Protein AF-A0A843DVK5-F1 (afdb_monomer_lite)

Radius of gyration: 17.5 Å; chains: 1; bounding box: 40×39×55 Å

Structure (mmCIF, N/CA/C/O backbone):
data_AF-A0A843DVK5-F1
#
_entry.id   AF-A0A843DVK5-F1
#
loop_
_atom_site.group_PDB
_atom_site.id
_atom_site.type_symbol
_atom_site.label_atom_id
_atom_site.label_alt_id
_atom_site.label_comp_id
_atom_site.label_asym_id
_atom_site.label_entity_id
_atom_site.label_seq_id
_atom_site.pdbx_PDB_ins_code
_atom_site.Cartn_x
_atom_site.Cartn_y
_atom_site.Cartn_z
_atom_site.occupancy
_atom_site.B_iso_or_equiv
_atom_site.auth_seq_id
_atom_site.auth_comp_id
_atom_site.auth_asym_id
_atom_site.auth_atom_id
_atom_site.pdbx_PDB_model_num
ATOM 1 N N . MET A 1 1 ? -2.439 -3.308 -29.167 1.00 58.97 1 MET A N 1
ATOM 2 C CA . MET A 1 1 ? -1.155 -2.578 -29.082 1.00 58.97 1 MET A CA 1
ATOM 3 C C . MET A 1 1 ? -0.117 -3.535 -28.544 1.00 58.97 1 MET A C 1
ATOM 5 O O . MET A 1 1 ? -0.478 -4.390 -27.745 1.00 58.97 1 MET A O 1
ATOM 9 N N . ASP A 1 2 ? 1.124 -3.426 -29.004 1.00 84.94 2 ASP A N 1
ATOM 10 C CA . ASP A 1 2 ? 2.216 -4.235 -28.470 1.00 84.94 2 ASP A CA 1
ATOM 11 C C . ASP A 1 2 ? 2.467 -3.857 -26.997 1.00 84.94 2 ASP A C 1
ATOM 13 O O . ASP A 1 2 ? 2.594 -2.677 -26.669 1.00 84.94 2 ASP A O 1
ATOM 17 N N . ASN A 1 3 ? 2.460 -4.847 -26.104 1.00 90.44 3 ASN A N 1
ATOM 18 C CA . ASN A 1 3 ? 2.735 -4.686 -24.674 1.00 90.44 3 ASN A CA 1
ATOM 19 C C . ASN A 1 3 ? 3.910 -5.607 -24.320 1.00 90.44 3 ASN A C 1
ATOM 21 O O . ASN A 1 3 ? 3.689 -6.723 -23.821 1.00 90.44 3 ASN A O 1
ATOM 25 N N . PRO A 1 4 ? 5.145 -5.204 -24.666 1.00 93.19 4 PRO A N 1
ATOM 26 C CA . PRO A 1 4 ? 6.305 -6.073 -24.570 1.00 93.19 4 PRO A CA 1
ATOM 27 C C . PRO A 1 4 ? 6.662 -6.354 -23.111 1.00 93.19 4 PRO A C 1
ATOM 29 O O . PRO A 1 4 ? 6.294 -5.611 -22.193 1.00 93.19 4 PRO A O 1
ATOM 32 N N . ARG A 1 5 ? 7.424 -7.433 -22.905 1.00 93.50 5 ARG A N 1
ATOM 33 C CA . ARG A 1 5 ? 8.111 -7.658 -21.631 1.00 93.50 5 ARG A CA 1
ATOM 34 C C . ARG A 1 5 ? 9.063 -6.501 -21.358 1.00 93.50 5 ARG A C 1
ATOM 36 O O . ARG A 1 5 ? 9.681 -5.968 -22.279 1.00 93.50 5 ARG A O 1
ATOM 43 N N . TYR A 1 6 ? 9.159 -6.127 -20.095 1.00 94.88 6 TYR A N 1
ATOM 44 C CA . TYR A 1 6 ? 10.013 -5.050 -19.644 1.00 94.88 6 TYR A CA 1
ATOM 45 C C . TYR A 1 6 ? 11.231 -5.622 -18.929 1.00 94.88 6 TYR A C 1
ATOM 47 O O . TYR A 1 6 ? 11.086 -6.429 -18.015 1.00 94.88 6 TYR A O 1
ATOM 55 N N . THR A 1 7 ? 12.417 -5.167 -19.320 1.00 94.81 7 THR A N 1
ATOM 56 C CA . THR A 1 7 ? 13.674 -5.503 -18.654 1.00 94.81 7 THR A CA 1
ATOM 57 C C . THR A 1 7 ? 14.337 -4.199 -18.225 1.00 94.81 7 THR A C 1
ATOM 59 O O . THR A 1 7 ? 14.677 -3.408 -19.105 1.00 94.81 7 THR A O 1
ATOM 62 N N . PRO A 1 8 ? 14.547 -3.975 -16.916 1.00 95.75 8 PRO A N 1
ATOM 63 C CA . PRO A 1 8 ? 15.230 -2.783 -16.436 1.00 95.75 8 PRO A CA 1
ATOM 64 C C . PRO A 1 8 ? 16.667 -2.702 -16.957 1.00 95.75 8 PRO A C 1
ATOM 66 O O . PRO A 1 8 ? 17.390 -3.712 -16.961 1.00 95.75 8 PRO A O 1
ATOM 69 N N . ASN A 1 9 ? 17.086 -1.498 -17.333 1.00 96.81 9 ASN A N 1
ATOM 70 C CA . ASN A 1 9 ? 18.484 -1.157 -17.580 1.00 96.81 9 ASN A CA 1
ATOM 71 C C . ASN A 1 9 ? 19.262 -0.997 -16.255 1.00 96.81 9 ASN A C 1
ATOM 73 O O . ASN A 1 9 ? 18.688 -1.047 -15.166 1.00 96.81 9 ASN A O 1
ATOM 77 N N . ASP A 1 10 ? 20.578 -0.808 -16.330 1.00 97.31 10 ASP A N 1
ATOM 78 C CA . ASP A 1 10 ? 21.436 -0.748 -15.138 1.00 97.31 10 ASP A CA 1
ATOM 79 C C . ASP A 1 10 ? 21.126 0.440 -14.211 1.00 97.31 10 ASP A C 1
ATOM 81 O O . ASP A 1 10 ? 21.210 0.310 -12.986 1.00 97.31 10 ASP A O 1
ATOM 85 N N . GLU A 1 11 ? 20.719 1.586 -14.763 1.00 97.19 11 GLU A N 1
ATOM 86 C CA . GLU A 1 11 ? 20.329 2.760 -13.976 1.00 97.19 11 GLU A CA 1
ATOM 87 C C . GLU A 1 11 ? 19.024 2.506 -13.213 1.00 97.19 11 GLU A C 1
ATOM 89 O O . GLU A 1 11 ? 18.933 2.803 -12.021 1.00 97.19 11 GLU A O 1
ATOM 94 N N . GLU A 1 12 ? 18.043 1.881 -13.863 1.00 97.25 12 GLU A N 1
ATOM 95 C CA . GLU A 1 12 ? 16.764 1.493 -13.261 1.00 97.25 12 GLU A CA 1
ATOM 96 C C . GLU A 1 12 ? 16.963 0.417 -12.184 1.00 97.25 12 GLU A C 1
ATOM 98 O O . GLU A 1 12 ? 16.376 0.501 -11.104 1.00 97.25 12 GLU A O 1
ATOM 103 N N . ARG A 1 13 ? 17.857 -0.558 -12.410 1.00 97.44 13 ARG A N 1
ATOM 104 C CA . ARG A 1 13 ? 18.243 -1.554 -11.389 1.00 97.44 13 ARG A CA 1
ATOM 105 C C . ARG A 1 13 ? 18.876 -0.896 -10.172 1.00 97.44 13 ARG A C 1
ATOM 107 O O . ARG A 1 13 ? 18.560 -1.264 -9.039 1.00 97.44 13 ARG A O 1
ATOM 114 N N . LYS A 1 14 ? 19.746 0.092 -10.390 1.00 97.62 14 LYS A N 1
ATOM 115 C CA . LYS A 1 14 ? 20.354 0.872 -9.308 1.00 97.62 14 LYS A CA 1
ATOM 116 C C . LYS A 1 14 ? 19.299 1.673 -8.546 1.00 97.62 14 LYS A C 1
ATOM 118 O O . LYS A 1 14 ? 19.294 1.623 -7.319 1.00 97.62 14 LYS A O 1
ATOM 123 N N . ALA A 1 15 ? 18.386 2.347 -9.246 1.00 97.25 15 ALA A N 1
ATOM 124 C CA . ALA A 1 15 ? 17.291 3.097 -8.632 1.00 97.25 15 ALA A CA 1
ATOM 125 C C . ALA A 1 15 ? 16.383 2.189 -7.786 1.00 97.25 15 ALA A C 1
ATOM 127 O O . ALA A 1 15 ? 16.061 2.530 -6.647 1.00 97.25 15 ALA A O 1
ATOM 128 N N . LEU A 1 16 ? 16.049 0.997 -8.292 1.00 97.12 16 LEU A N 1
ATOM 129 C CA . LEU A 1 16 ? 15.321 -0.023 -7.540 1.00 97.12 16 LEU A CA 1
ATOM 130 C C . LEU A 1 16 ? 16.082 -0.474 -6.297 1.00 97.12 16 LEU A C 1
ATOM 132 O O . LEU A 1 16 ? 15.505 -0.515 -5.216 1.00 97.12 16 LEU A O 1
ATOM 136 N N . SER A 1 17 ? 17.377 -0.771 -6.415 1.00 97.00 17 SER A N 1
ATOM 137 C CA . SER A 1 17 ? 18.191 -1.159 -5.261 1.00 97.00 17 SER A CA 1
ATOM 138 C C . SER A 1 17 ? 18.248 -0.056 -4.201 1.00 97.00 17 SER A C 1
ATOM 140 O O . SER A 1 17 ? 18.167 -0.358 -3.011 1.00 97.00 17 SER A O 1
ATOM 142 N N . THR A 1 18 ? 18.370 1.211 -4.608 1.00 97.44 18 THR A N 1
ATOM 143 C CA . THR A 1 18 ? 18.329 2.353 -3.688 1.00 97.44 18 THR A CA 1
ATOM 144 C C . THR A 1 18 ? 16.976 2.435 -2.992 1.00 97.44 18 THR A C 1
ATOM 146 O O . THR A 1 18 ? 16.939 2.450 -1.763 1.00 97.44 18 THR A O 1
ATOM 149 N N . LEU A 1 19 ? 15.877 2.386 -3.749 1.00 96.25 19 LEU A N 1
ATOM 150 C CA . LEU A 1 19 ? 14.519 2.386 -3.210 1.00 96.25 19 LEU A CA 1
ATOM 151 C C . LEU A 1 19 ? 14.319 1.244 -2.199 1.00 96.25 19 LEU A C 1
ATOM 153 O O . LEU A 1 19 ? 13.837 1.471 -1.094 1.00 96.25 19 LEU A O 1
ATOM 157 N N . LEU A 1 20 ? 14.690 0.007 -2.531 1.00 95.94 20 LEU A N 1
ATOM 158 C CA . LEU A 1 20 ? 14.491 -1.146 -1.643 1.00 95.94 20 LEU A CA 1
ATOM 159 C C . LEU A 1 20 ? 15.353 -1.086 -0.371 1.00 95.94 20 LEU A C 1
ATOM 161 O O . LEU A 1 20 ? 14.953 -1.626 0.654 1.00 95.94 20 LEU A O 1
ATOM 165 N N . SER A 1 21 ? 16.488 -0.379 -0.399 1.00 95.44 21 SER A N 1
ATOM 166 C CA . SER A 1 21 ? 17.331 -0.182 0.790 1.00 95.44 21 SER A CA 1
ATOM 167 C C . SER A 1 21 ? 16.738 0.788 1.823 1.00 95.44 21 SER A C 1
ATOM 169 O O . SER A 1 21 ? 17.135 0.774 2.993 1.00 95.44 21 SER A O 1
ATOM 171 N N . GLU A 1 22 ? 15.775 1.623 1.422 1.00 93.50 22 GLU A N 1
ATOM 172 C CA . GLU A 1 22 ? 15.081 2.524 2.337 1.00 93.50 22 GLU A CA 1
ATOM 173 C C . GLU A 1 22 ? 14.192 1.727 3.293 1.00 93.50 22 GLU A C 1
ATOM 175 O O . GLU A 1 22 ? 13.270 1.032 2.873 1.00 93.50 22 GLU A O 1
ATOM 180 N N . ARG A 1 23 ? 14.415 1.880 4.600 1.00 86.38 23 ARG A N 1
ATOM 181 C CA . ARG A 1 23 ? 13.651 1.170 5.644 1.00 86.38 23 ARG A CA 1
ATOM 182 C C . ARG A 1 23 ? 12.384 1.889 6.102 1.00 86.38 23 ARG A C 1
ATOM 184 O O . ARG A 1 23 ? 11.736 1.455 7.049 1.00 86.38 23 ARG A O 1
ATOM 191 N N . SER A 1 24 ? 12.082 3.042 5.516 1.00 89.56 24 SER A N 1
ATOM 192 C CA . SER A 1 24 ? 10.953 3.865 5.936 1.00 89.56 24 SER A CA 1
ATOM 193 C C . SER A 1 24 ? 10.242 4.451 4.734 1.00 89.56 24 SER A C 1
ATOM 195 O O . SER A 1 24 ? 10.882 4.817 3.752 1.00 89.56 24 SER A O 1
ATOM 197 N N . ILE A 1 25 ? 8.926 4.611 4.855 1.00 94.31 25 ILE A N 1
ATOM 198 C CA . ILE A 1 25 ? 8.090 5.289 3.866 1.00 94.31 25 ILE A CA 1
ATOM 199 C C . ILE A 1 25 ? 7.429 6.477 4.584 1.00 94.31 25 ILE A C 1
ATOM 201 O O . ILE A 1 25 ? 6.308 6.352 5.083 1.00 94.31 25 ILE A O 1
ATOM 205 N N . PRO A 1 26 ? 8.100 7.644 4.692 1.00 95.25 26 PRO A N 1
ATOM 206 C CA . PRO A 1 26 ? 7.645 8.744 5.550 1.00 95.25 26 PRO A CA 1
ATOM 207 C C . PRO A 1 26 ? 6.228 9.230 5.233 1.00 95.25 26 PRO A C 1
ATOM 209 O O . PRO A 1 26 ? 5.460 9.573 6.133 1.00 95.25 26 PRO A O 1
ATOM 212 N N . LYS A 1 27 ? 5.852 9.224 3.948 1.00 96.62 27 LYS A N 1
ATOM 213 C CA . LYS A 1 27 ? 4.502 9.594 3.51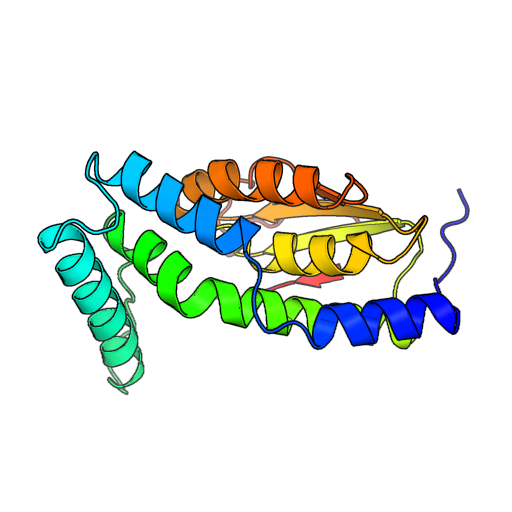5 1.00 96.62 27 LYS A CA 1
ATOM 214 C C . LYS A 1 27 ? 3.445 8.615 4.026 1.00 96.62 27 LYS A C 1
ATOM 216 O O . LYS A 1 27 ? 2.404 9.076 4.486 1.00 96.62 27 LYS A O 1
ATOM 221 N N . LEU A 1 28 ? 3.725 7.309 3.992 1.00 97.38 28 LEU A N 1
ATOM 222 C CA . LEU A 1 28 ? 2.834 6.285 4.537 1.00 97.38 28 LEU A CA 1
ATOM 223 C C . LEU A 1 28 ? 2.656 6.497 6.041 1.00 97.38 28 LEU A C 1
ATOM 225 O O . LEU A 1 28 ? 1.524 6.592 6.496 1.00 97.38 28 LEU A O 1
ATOM 229 N N . ASN A 1 29 ? 3.750 6.702 6.781 1.00 96.06 29 ASN A N 1
ATOM 230 C CA . ASN A 1 29 ? 3.694 6.973 8.221 1.00 96.06 29 ASN A CA 1
ATOM 231 C C . ASN A 1 29 ? 2.823 8.199 8.529 1.00 96.06 29 ASN A C 1
ATOM 233 O O . ASN A 1 29 ? 1.909 8.123 9.345 1.00 96.06 29 ASN A O 1
ATOM 237 N N . LYS A 1 30 ? 3.045 9.317 7.826 1.00 97.88 30 LYS A N 1
ATOM 238 C CA . LYS A 1 30 ? 2.251 10.542 8.006 1.00 97.88 30 LYS A CA 1
ATOM 239 C C . LYS A 1 30 ? 0.764 10.320 7.717 1.00 97.88 30 LYS A C 1
ATOM 241 O O . LYS A 1 30 ? -0.082 10.834 8.444 1.00 97.88 30 LYS A O 1
ATOM 246 N N . LEU A 1 31 ? 0.441 9.590 6.650 1.00 98.19 31 LEU A N 1
ATOM 247 C CA . LEU A 1 31 ? -0.947 9.294 6.296 1.00 98.19 31 LEU A CA 1
ATOM 248 C C . LEU A 1 31 ? -1.600 8.333 7.291 1.00 98.19 31 LEU 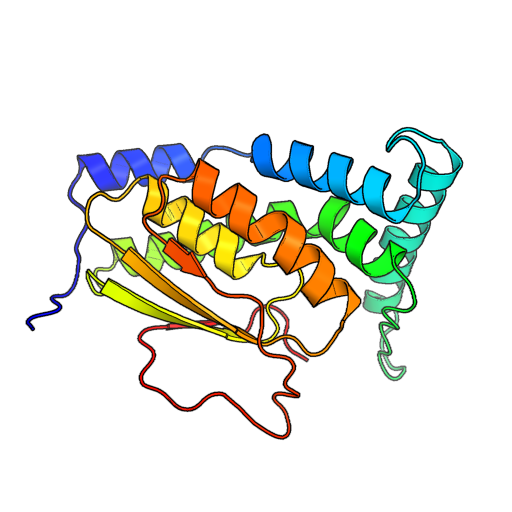A C 1
ATOM 250 O O . LEU A 1 31 ? -2.763 8.533 7.621 1.00 98.19 31 LEU A O 1
ATOM 254 N N . THR A 1 32 ? -0.862 7.353 7.810 1.00 97.56 32 THR A N 1
ATOM 255 C CA . THR A 1 32 ? -1.335 6.463 8.874 1.00 97.56 32 THR A CA 1
ATOM 256 C C . THR A 1 32 ? -1.676 7.251 10.133 1.00 97.56 32 THR A C 1
ATOM 258 O O . THR A 1 32 ? -2.781 7.102 10.646 1.00 97.56 32 THR A O 1
ATOM 261 N N . LEU A 1 33 ? -0.787 8.139 10.592 1.00 97.56 33 LEU A N 1
ATOM 262 C CA . LEU A 1 33 ? -1.057 8.989 11.758 1.00 97.56 33 LEU A CA 1
ATOM 263 C C . LEU A 1 33 ? -2.278 9.889 11.528 1.00 97.56 33 LEU A C 1
ATOM 265 O O . LEU A 1 33 ? -3.178 9.921 12.356 1.00 97.56 33 LEU A O 1
ATOM 269 N N . SER A 1 34 ? -2.370 10.543 10.367 1.00 98.12 34 SER A N 1
ATOM 270 C CA . SER A 1 34 ? -3.526 11.392 10.045 1.00 98.12 34 SER A CA 1
ATOM 271 C C . SER A 1 34 ? -4.836 10.601 9.923 1.00 98.12 34 SER A C 1
ATOM 273 O O . SER A 1 34 ? -5.900 11.112 10.268 1.00 98.12 34 SER A O 1
ATOM 275 N N . TYR A 1 35 ? -4.780 9.349 9.460 1.00 97.56 35 TYR A N 1
ATOM 276 C CA . TYR A 1 35 ? -5.951 8.478 9.420 1.00 97.56 35 TYR A CA 1
ATOM 277 C C . TYR A 1 35 ? -6.387 8.035 10.817 1.00 97.56 35 TYR A C 1
ATOM 279 O O . TYR A 1 35 ? -7.585 8.006 11.086 1.00 97.56 35 TYR A O 1
ATOM 287 N N . ILE A 1 36 ? -5.436 7.745 11.714 1.00 96.38 36 ILE A N 1
ATOM 288 C CA . ILE A 1 36 ? -5.733 7.482 13.127 1.00 96.38 36 ILE A CA 1
ATOM 289 C C . ILE A 1 36 ? -6.505 8.665 13.708 1.00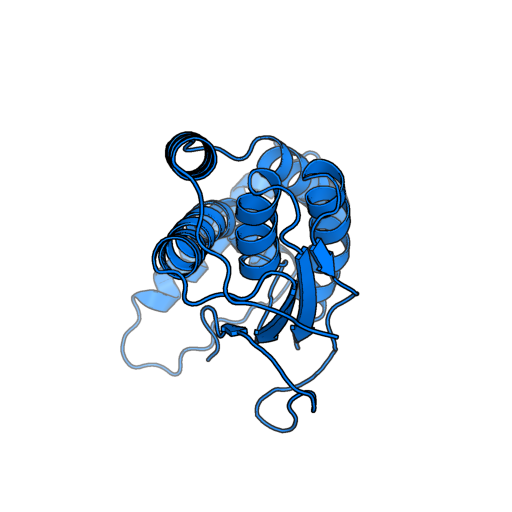 96.38 36 ILE A C 1
ATOM 291 O O . ILE A 1 36 ? -7.589 8.453 14.238 1.00 96.38 36 ILE A O 1
ATOM 295 N N . GLU A 1 37 ? -6.011 9.893 13.530 1.00 97.12 37 GLU A N 1
ATOM 296 C CA . GLU A 1 37 ? -6.677 11.092 14.058 1.00 97.12 37 GLU A CA 1
ATOM 297 C C . GLU A 1 37 ? -8.078 11.293 13.485 1.00 97.12 37 GLU A C 1
ATOM 299 O O . GLU A 1 37 ? -9.020 11.576 14.222 1.00 97.12 37 GLU A O 1
ATOM 304 N N . LYS A 1 38 ? -8.238 11.079 12.173 1.00 95.19 38 LYS A N 1
ATOM 305 C CA . LYS A 1 38 ? -9.545 11.144 11.506 1.00 95.19 38 LYS A CA 1
ATOM 306 C C . LYS A 1 38 ? -10.549 10.167 12.127 1.00 95.19 38 LYS A C 1
ATOM 308 O O . LYS A 1 38 ? -11.719 10.501 12.270 1.00 95.19 38 LYS A O 1
ATOM 313 N N . VAL A 1 39 ? -10.117 8.941 12.409 1.00 93.75 39 VAL A N 1
ATOM 314 C CA . VAL A 1 39 ? -10.994 7.849 12.851 1.00 93.75 39 VAL A CA 1
ATOM 315 C C . VAL A 1 39 ? -11.310 7.935 14.343 1.00 93.75 39 VAL A C 1
ATOM 317 O O . VAL A 1 39 ? -12.397 7.537 14.760 1.00 93.75 39 VAL A O 1
ATOM 320 N N . THR A 1 40 ? -10.369 8.416 15.156 1.00 93.38 40 THR A N 1
ATOM 321 C CA . THR A 1 40 ? -10.524 8.486 16.616 1.00 93.38 40 THR A CA 1
ATOM 322 C C . THR A 1 40 ? -11.052 9.828 17.110 1.00 93.38 40 THR A C 1
ATOM 324 O O . THR A 1 40 ? -11.437 9.901 18.276 1.00 93.38 40 THR A O 1
ATOM 327 N N . ASP A 1 41 ? -11.043 10.861 16.261 1.00 93.12 41 ASP A N 1
ATOM 328 C CA . ASP A 1 41 ? -11.302 12.261 16.629 1.00 93.12 41 ASP A CA 1
ATOM 329 C C . ASP A 1 41 ? -10.401 12.747 17.784 1.00 93.12 41 ASP A C 1
ATOM 331 O O . ASP A 1 41 ? -10.768 13.555 18.636 1.00 93.12 41 ASP A O 1
ATOM 335 N N . LYS A 1 42 ? -9.189 12.192 17.848 1.00 94.81 42 LYS A N 1
ATOM 336 C CA . LYS A 1 42 ? -8.172 12.470 18.865 1.00 94.81 42 LYS A CA 1
ATOM 337 C C . LYS A 1 42 ? -6.812 12.575 18.202 1.00 94.81 42 LYS A C 1
ATOM 339 O O . LYS A 1 42 ? -6.595 11.991 17.146 1.00 94.81 42 LYS A O 1
ATOM 344 N N . LYS A 1 43 ? -5.862 13.251 18.847 1.00 96.69 43 LYS A N 1
ATOM 345 C CA . LYS A 1 43 ? -4.470 13.233 18.380 1.00 96.69 43 LYS A CA 1
ATOM 346 C C . LYS A 1 43 ? -3.914 11.810 18.391 1.00 96.69 43 LYS A C 1
ATOM 348 O O . LYS A 1 43 ? -4.278 11.004 19.249 1.00 96.69 43 LYS A O 1
ATOM 353 N N . TRP A 1 44 ? -3.018 11.504 17.455 1.00 93.81 44 TRP A N 1
ATOM 354 C CA . TRP A 1 44 ? -2.437 10.161 17.352 1.00 93.81 44 TRP A CA 1
ATOM 355 C C . TRP A 1 44 ? -1.616 9.780 18.597 1.00 93.81 44 TRP A C 1
ATOM 357 O O . TRP A 1 44 ? -1.475 8.593 18.888 1.00 93.81 44 TRP A O 1
ATOM 367 N N . ASP A 1 45 ? -1.093 10.778 19.316 1.00 95.81 45 ASP A N 1
ATOM 368 C CA . ASP A 1 45 ? -0.285 10.654 20.531 1.00 95.81 45 ASP A CA 1
ATOM 369 C C . ASP A 1 45 ? -1.105 10.724 21.835 1.00 95.81 45 ASP A C 1
ATOM 371 O O . ASP A 1 45 ? -0.528 10.683 22.921 1.00 95.81 45 ASP A O 1
ATOM 375 N N . ASP A 1 46 ? -2.441 10.773 21.751 1.00 97.44 46 ASP A N 1
ATOM 376 C CA . ASP A 1 46 ? -3.326 10.609 22.910 1.00 97.44 46 ASP A CA 1
ATOM 377 C C . ASP A 1 46 ? -3.087 9.238 23.564 1.00 97.44 46 ASP A C 1
ATOM 379 O O . ASP A 1 46 ? -3.095 8.194 22.905 1.00 97.44 46 ASP A O 1
ATOM 383 N N . GLU A 1 47 ? -2.886 9.231 24.881 1.00 96.62 47 GLU A N 1
ATOM 384 C CA . GLU A 1 47 ? -2.500 8.029 25.622 1.00 96.62 47 GLU A CA 1
ATOM 385 C C . GLU A 1 47 ? -3.530 6.898 25.486 1.00 96.62 47 GLU A C 1
ATOM 387 O O . GLU A 1 47 ? -3.154 5.742 25.288 1.00 96.62 47 GLU A O 1
ATOM 392 N N . THR A 1 48 ? -4.827 7.227 25.470 1.00 93.88 48 THR A N 1
ATOM 393 C CA . THR A 1 48 ? -5.896 6.237 25.273 1.00 93.88 48 THR A CA 1
ATOM 394 C C . THR A 1 48 ? -5.870 5.656 23.859 1.00 93.88 48 THR A C 1
ATOM 396 O O . THR A 1 48 ? -6.148 4.471 23.666 1.00 93.88 48 THR A O 1
ATOM 399 N N . VAL A 1 49 ? -5.556 6.470 22.845 1.00 93.56 49 VAL A N 1
ATOM 400 C CA . VAL A 1 49 ? -5.406 5.997 21.458 1.00 93.56 49 VAL A CA 1
ATOM 401 C C . VAL A 1 49 ? -4.226 5.036 21.352 1.00 93.56 49 VAL A C 1
ATOM 403 O O . VAL A 1 49 ? -4.388 3.937 20.813 1.00 93.56 49 VAL A O 1
ATOM 406 N N . LEU A 1 50 ? -3.070 5.414 21.902 1.00 95.19 50 LEU A N 1
ATOM 407 C CA . LEU A 1 50 ? -1.867 4.584 21.898 1.00 95.19 50 LEU A CA 1
ATOM 408 C C . LEU A 1 50 ? -2.080 3.267 22.647 1.00 95.19 50 LEU A C 1
ATOM 410 O O . LEU A 1 50 ? -1.695 2.213 22.138 1.00 95.19 50 LEU A O 1
ATOM 414 N N . GLU A 1 51 ? -2.708 3.303 23.822 1.00 94.31 51 GLU A N 1
ATOM 415 C CA . GLU A 1 51 ? -3.027 2.105 24.600 1.00 94.31 51 GLU A CA 1
ATOM 416 C C . GLU A 1 51 ? -3.934 1.159 23.809 1.00 94.31 51 GLU A C 1
ATOM 418 O O . GLU A 1 51 ? -3.596 -0.010 23.636 1.00 94.31 51 GLU A O 1
ATOM 423 N N . ARG A 1 52 ? -5.017 1.668 23.211 1.00 92.19 52 ARG A N 1
ATOM 424 C CA . ARG A 1 52 ? -5.934 0.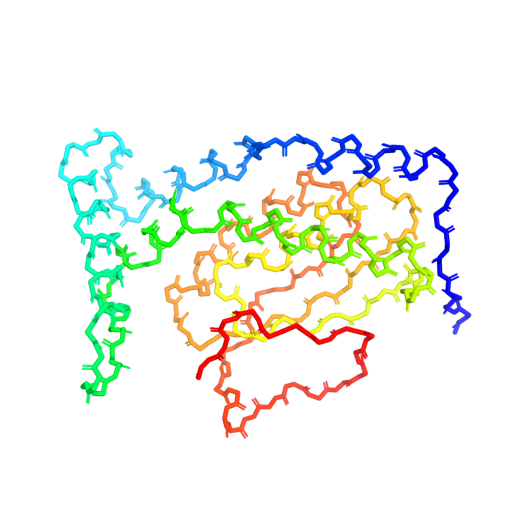850 22.400 1.00 92.19 52 ARG A CA 1
ATOM 425 C C . ARG A 1 52 ? -5.265 0.241 21.172 1.00 92.19 52 ARG A C 1
ATOM 427 O O . ARG A 1 52 ? -5.535 -0.916 20.853 1.00 92.19 52 ARG A O 1
ATOM 434 N N . ILE A 1 53 ? -4.389 0.983 20.489 1.00 93.00 53 ILE A N 1
ATOM 435 C CA . ILE A 1 53 ? -3.608 0.443 19.368 1.00 93.00 53 ILE A CA 1
ATOM 436 C C . ILE A 1 53 ? -2.675 -0.666 19.863 1.00 93.00 53 ILE A C 1
ATOM 438 O O . ILE A 1 53 ? -2.656 -1.741 19.266 1.00 93.00 53 ILE A O 1
ATOM 442 N N . ARG A 1 54 ? -1.940 -0.453 20.963 1.00 92.88 54 ARG A N 1
ATOM 443 C CA . ARG A 1 54 ? -1.052 -1.476 21.545 1.00 92.88 54 ARG A CA 1
ATOM 444 C C . ARG A 1 54 ? -1.829 -2.729 21.941 1.00 92.88 54 ARG A C 1
ATOM 446 O O . ARG A 1 54 ? -1.421 -3.822 21.560 1.00 92.88 54 ARG A O 1
ATOM 453 N N . SER A 1 55 ? -2.964 -2.584 22.625 1.00 90.62 55 SER A N 1
ATOM 454 C CA . SER A 1 55 ? -3.834 -3.706 22.991 1.00 90.62 55 SER A CA 1
ATOM 455 C C . SER A 1 55 ? -4.343 -4.458 21.762 1.00 90.62 55 SER A C 1
ATOM 457 O O . SER A 1 55 ? -4.349 -5.686 21.762 1.00 90.62 55 SER A O 1
ATOM 459 N N . ALA A 1 56 ? -4.718 -3.748 20.693 1.00 89.25 56 ALA A N 1
ATOM 460 C CA . ALA A 1 56 ? -5.140 -4.370 19.441 1.00 89.25 56 ALA A CA 1
ATOM 461 C C . ALA A 1 56 ? -3.994 -5.133 18.750 1.00 89.25 56 ALA A C 1
ATOM 463 O O . ALA A 1 56 ? -4.210 -6.250 18.282 1.00 89.25 56 ALA A O 1
ATOM 464 N N . VAL A 1 57 ? -2.768 -4.590 18.738 1.00 88.75 57 VAL A N 1
ATOM 465 C CA . VAL A 1 57 ? -1.576 -5.302 18.236 1.00 88.75 57 VAL A CA 1
ATOM 466 C C . VAL A 1 57 ? -1.309 -6.567 19.055 1.00 88.75 57 VAL A C 1
ATOM 468 O O . VAL A 1 57 ? -1.095 -7.635 18.477 1.00 88.75 57 VAL A O 1
ATOM 471 N N . SER A 1 58 ? -1.331 -6.471 20.388 1.00 86.62 58 SER A N 1
ATOM 472 C CA . SER A 1 58 ? -1.122 -7.622 21.275 1.00 86.62 58 SER A CA 1
ATOM 473 C C . SER A 1 58 ? -2.194 -8.688 21.068 1.00 86.62 58 SER A C 1
ATOM 475 O O . SER A 1 58 ? -1.851 -9.844 20.848 1.00 86.62 58 SER A O 1
ATOM 477 N N . GLY A 1 59 ? -3.473 -8.304 21.021 1.00 82.50 59 GLY A N 1
ATOM 478 C CA . GLY A 1 59 ? -4.580 -9.233 20.783 1.00 82.50 59 GLY A CA 1
ATOM 479 C C . GLY A 1 59 ? -4.506 -9.920 19.416 1.00 82.50 59 GLY A C 1
ATOM 480 O O . GLY A 1 59 ? -4.732 -11.127 19.320 1.00 82.50 59 GLY A O 1
ATOM 481 N N . GLN A 1 60 ? -4.112 -9.188 18.363 1.00 76.44 60 GLN A N 1
ATOM 482 C CA . GLN A 1 60 ? -3.841 -9.780 17.049 1.00 76.44 60 GLN A CA 1
ATOM 483 C C . GLN A 1 60 ? -2.737 -10.837 17.153 1.00 76.44 60 GLN A C 1
ATOM 485 O O . GLN A 1 60 ? -2.929 -11.955 16.683 1.00 76.44 60 GLN A O 1
ATOM 490 N N . LYS A 1 61 ? -1.619 -10.544 17.826 1.00 78.50 61 LYS A N 1
ATOM 491 C CA . LYS A 1 61 ? -0.527 -11.512 18.019 1.00 78.50 61 LYS A CA 1
ATOM 492 C C . LYS A 1 61 ? -0.919 -12.710 18.873 1.00 78.50 61 LYS A C 1
ATOM 494 O O . LYS A 1 61 ? -0.611 -13.832 18.495 1.00 78.50 61 LYS A O 1
ATOM 499 N N . GLU A 1 62 ? -1.603 -12.506 19.991 1.00 74.31 62 GLU A N 1
ATOM 500 C CA . GLU A 1 62 ? -2.064 -13.597 20.857 1.00 74.31 62 GLU A CA 1
ATOM 501 C C . GLU A 1 62 ? -2.967 -14.573 20.099 1.00 74.31 62 GLU A C 1
ATOM 503 O O . GLU A 1 62 ? -2.853 -15.783 20.279 1.00 74.31 62 GLU A O 1
ATOM 508 N N . SER A 1 63 ? -3.812 -14.068 19.193 1.00 64.19 63 SER A N 1
ATOM 509 C CA . SER A 1 63 ? -4.646 -14.918 18.339 1.00 64.19 63 SER A CA 1
ATOM 510 C C . SER A 1 63 ? -3.844 -15.787 17.358 1.00 64.19 63 SER A C 1
ATOM 512 O O . SER A 1 63 ? -4.318 -16.857 16.985 1.00 64.19 63 SER A O 1
ATOM 514 N N . TYR A 1 64 ? -2.618 -15.385 16.989 1.00 59.00 64 TYR A N 1
ATOM 515 C CA . TYR A 1 64 ? -1.702 -16.224 16.206 1.00 59.00 64 TYR A CA 1
ATOM 516 C C . TYR A 1 64 ? -1.074 -17.354 17.034 1.00 59.00 64 TYR A C 1
ATOM 518 O O . TYR A 1 64 ? -0.783 -18.406 16.472 1.00 59.00 64 TYR A O 1
ATOM 526 N N . TRP A 1 65 ? -0.885 -17.158 18.343 1.00 61.22 65 TRP A N 1
ATOM 527 C CA . TRP A 1 65 ? -0.248 -18.135 19.240 1.00 61.22 65 TRP A CA 1
ATOM 528 C C . TRP A 1 65 ? -1.211 -19.171 19.835 1.00 61.22 65 TRP A C 1
ATOM 530 O O . TRP A 1 65 ? -0.764 -20.185 20.366 1.00 61.22 65 TRP A O 1
ATOM 540 N N . LYS A 1 66 ? -2.527 -18.952 19.748 1.00 61.75 66 LYS A N 1
ATOM 541 C CA . LYS A 1 66 ? -3.531 -19.944 20.156 1.00 61.75 66 LYS A CA 1
ATOM 542 C C . LYS A 1 66 ? -3.710 -20.988 19.048 1.00 61.75 66 LYS A C 1
ATOM 544 O O . LYS A 1 66 ? -4.522 -20.817 18.140 1.00 61.75 66 LYS A O 1
ATOM 549 N N . GLU A 1 67 ? -2.930 -22.063 19.100 1.00 50.56 67 GLU A N 1
ATOM 550 C CA . GLU A 1 67 ? -3.163 -23.256 18.278 1.00 50.56 67 GLU A CA 1
ATOM 551 C C . GLU A 1 67 ? -4.482 -23.949 18.682 1.00 50.56 67 GLU A C 1
ATOM 553 O O . GLU A 1 67 ? -4.786 -24.084 19.864 1.00 50.56 67 GLU A O 1
ATOM 558 N N . GLY A 1 68 ? -5.267 -24.417 17.703 1.00 56.41 68 GLY A N 1
ATOM 559 C CA . GLY A 1 68 ? -6.337 -25.405 17.922 1.00 56.41 68 GLY A CA 1
ATOM 560 C C . GLY A 1 68 ? -7.781 -24.899 18.059 1.00 56.41 68 GLY A C 1
ATOM 561 O O . GLY A 1 68 ? -8.699 -25.673 17.796 1.00 56.41 68 GLY A O 1
ATOM 562 N N . GLU A 1 69 ? -8.032 -23.627 18.375 1.00 51.72 69 GLU A N 1
ATOM 563 C CA . GLU A 1 69 ? -9.396 -23.067 18.373 1.00 51.72 69 GLU A CA 1
ATOM 564 C C . GLU A 1 69 ? -9.668 -22.302 17.073 1.00 51.72 69 GLU A C 1
ATOM 566 O O . GLU A 1 69 ? -8.768 -21.669 16.520 1.00 51.72 69 GLU A O 1
ATOM 571 N N . LYS A 1 70 ? -10.902 -22.381 16.545 1.00 44.34 70 LYS A N 1
ATOM 572 C CA . LYS A 1 70 ? -11.307 -21.705 15.298 1.00 44.34 70 LYS A CA 1
ATOM 573 C C . LYS A 1 70 ? -10.832 -20.252 15.323 1.00 44.34 70 LYS A C 1
ATOM 575 O O . LYS A 1 70 ? -11.388 -19.429 16.046 1.00 44.34 70 LYS A O 1
ATOM 580 N N . LYS A 1 71 ? -9.810 -19.958 14.513 1.00 45.22 71 LYS A N 1
ATOM 581 C CA . LYS A 1 71 ? -9.205 -18.635 14.357 1.00 45.22 71 LYS A CA 1
ATOM 582 C C . LYS A 1 71 ? -10.270 -17.649 13.883 1.00 45.22 71 LYS A C 1
ATOM 584 O O . LYS A 1 71 ? -10.492 -17.498 12.688 1.00 45.22 71 LYS A O 1
ATOM 589 N N . SER A 1 72 ? -10.943 -16.969 14.804 1.00 40.84 72 SER A N 1
ATOM 590 C CA . SER A 1 72 ? -11.679 -15.756 14.475 1.00 40.84 72 SER A CA 1
ATOM 591 C C . SER A 1 72 ? -10.808 -14.585 14.897 1.00 40.84 72 SER A C 1
ATOM 593 O O . SER A 1 72 ? -10.930 -14.084 16.017 1.00 40.84 72 SER A O 1
ATOM 595 N N . VAL A 1 73 ? -9.914 -14.142 14.009 1.00 45.12 73 VAL A N 1
ATOM 596 C CA . VAL A 1 73 ? -9.386 -12.777 14.108 1.00 45.12 73 VAL A CA 1
ATOM 597 C C . VAL A 1 73 ? -10.581 -11.875 13.838 1.00 45.12 73 VAL A C 1
ATOM 599 O O . VAL A 1 73 ? -10.932 -11.567 12.701 1.00 45.12 73 VAL A O 1
ATOM 602 N N . ALA A 1 74 ? -11.314 -11.558 14.898 1.00 42.12 74 ALA A N 1
ATOM 603 C CA . ALA A 1 74 ? -12.451 -10.680 14.814 1.00 42.12 74 ALA A CA 1
ATOM 604 C C . ALA A 1 74 ? -11.882 -9.278 14.588 1.00 42.12 74 ALA A C 1
ATOM 606 O O . ALA A 1 74 ? -11.497 -8.604 15.541 1.00 42.12 74 ALA A O 1
ATOM 607 N N . TYR A 1 75 ? -11.823 -8.843 13.327 1.00 49.66 75 TYR A N 1
ATOM 608 C CA . TYR A 1 75 ? -11.640 -7.441 12.946 1.00 49.66 75 TYR A CA 1
ATOM 609 C C . TYR A 1 75 ? -12.864 -6.637 13.419 1.00 49.66 75 TYR A C 1
ATOM 611 O O . TYR A 1 75 ? -13.678 -6.167 12.629 1.00 49.66 75 TYR A O 1
ATOM 619 N N . ARG A 1 76 ? -13.075 -6.557 14.735 1.00 49.09 76 ARG A N 1
ATOM 620 C CA . ARG A 1 76 ? -14.209 -5.869 15.343 1.00 49.09 76 ARG A CA 1
ATOM 621 C C . ARG A 1 76 ? -13.755 -4.480 15.748 1.00 49.09 76 ARG A C 1
ATOM 623 O O . ARG A 1 76 ? -13.075 -4.291 16.750 1.00 49.09 76 ARG A O 1
ATOM 630 N N . GLY A 1 77 ? -14.164 -3.515 14.936 1.00 69.25 77 GLY A N 1
ATOM 631 C CA . GLY A 1 77 ? -13.979 -2.098 15.200 1.00 69.25 77 GLY A CA 1
ATOM 632 C C . GLY A 1 77 ? -12.752 -1.496 14.527 1.00 69.25 77 GLY A C 1
ATOM 633 O O . GLY A 1 77 ? -11.845 -2.180 14.050 1.00 69.25 77 GLY A O 1
ATOM 634 N N . ALA A 1 78 ? -12.747 -0.168 14.495 1.00 81.31 78 ALA A N 1
ATOM 635 C CA . ALA A 1 78 ? -11.754 0.625 13.789 1.00 81.31 78 ALA A CA 1
ATOM 636 C C . ALA A 1 78 ? -10.310 0.343 14.245 1.00 81.31 78 ALA A C 1
ATOM 638 O O . ALA A 1 78 ? -9.397 0.330 13.426 1.00 81.31 78 ALA A O 1
ATOM 639 N N . TYR A 1 79 ? -10.088 0.015 15.521 1.00 87.19 79 TYR A N 1
ATOM 640 C CA . TYR A 1 79 ? -8.742 -0.245 16.037 1.00 87.19 79 TYR A CA 1
ATOM 641 C C . TYR A 1 79 ? -8.047 -1.464 15.421 1.00 87.19 79 TYR A C 1
ATOM 643 O O . TYR A 1 79 ? -6.822 -1.477 15.416 1.00 87.19 79 TYR A O 1
ATOM 651 N N . SER A 1 80 ? -8.774 -2.431 14.845 1.00 86.06 80 SER A N 1
ATOM 652 C CA . SER A 1 80 ? -8.137 -3.568 14.159 1.00 86.06 80 SER A CA 1
ATOM 653 C C . SER A 1 80 ? -7.424 -3.143 12.871 1.00 86.06 80 SER A C 1
ATOM 655 O O . SER A 1 80 ? -6.309 -3.587 12.597 1.00 86.06 80 SER A O 1
ATOM 657 N N . VAL A 1 81 ? -8.046 -2.253 12.084 1.00 91.50 81 VAL A N 1
ATOM 658 C CA . VAL A 1 81 ? -7.407 -1.710 10.875 1.00 91.50 81 VAL A CA 1
ATOM 659 C C . VAL A 1 81 ? -6.328 -0.693 11.246 1.00 91.50 81 VAL A C 1
ATOM 661 O O . VAL A 1 81 ? -5.256 -0.703 10.648 1.00 91.50 81 VAL A O 1
ATOM 664 N N . LEU A 1 82 ? -6.548 0.124 12.286 1.00 94.50 82 LEU A N 1
ATOM 665 C CA . LEU A 1 82 ? -5.540 1.081 12.756 1.00 94.50 82 LEU A CA 1
ATOM 666 C C . LEU A 1 82 ? -4.281 0.378 13.284 1.00 94.50 82 LEU A C 1
ATOM 668 O O . LEU A 1 82 ? -3.174 0.802 12.961 1.00 94.50 82 LEU A O 1
ATOM 672 N N . SER A 1 83 ? -4.425 -0.708 14.052 1.00 92.69 83 SER A N 1
ATOM 673 C CA . SER A 1 83 ? -3.283 -1.482 14.547 1.00 92.69 83 SER A CA 1
ATOM 674 C C . SER A 1 83 ? -2.528 -2.162 13.411 1.00 92.69 83 SER A C 1
ATOM 676 O O . SER A 1 83 ? -1.300 -2.100 13.379 1.00 92.69 83 SER A O 1
ATOM 678 N N . TYR A 1 84 ? -3.244 -2.734 12.438 1.00 93.00 84 TYR A N 1
ATOM 679 C CA . TYR A 1 84 ? -2.630 -3.299 11.239 1.00 93.00 84 TYR A CA 1
ATOM 680 C C . TYR A 1 84 ? -1.824 -2.239 10.477 1.00 93.00 84 TYR A C 1
ATOM 682 O O . TYR A 1 84 ? -0.656 -2.463 10.164 1.00 93.00 84 TYR A O 1
ATOM 690 N N . MET A 1 85 ? -2.409 -1.063 10.237 1.00 95.00 85 MET A N 1
ATOM 691 C CA . MET A 1 85 ? -1.743 0.045 9.547 1.00 95.00 85 MET A CA 1
ATOM 692 C C . MET A 1 85 ? -0.515 0.568 10.297 1.00 95.00 85 MET A C 1
ATOM 694 O O . MET A 1 85 ? 0.485 0.910 9.670 1.00 95.00 85 MET A O 1
ATOM 698 N N . ALA A 1 86 ? -0.588 0.652 11.626 1.00 93.69 86 ALA A N 1
ATOM 699 C CA . ALA A 1 86 ? 0.498 1.166 12.453 1.00 93.69 86 ALA A CA 1
ATOM 700 C C . ALA A 1 86 ? 1.646 0.160 12.629 1.00 93.69 86 ALA A C 1
ATOM 702 O O . ALA A 1 86 ? 2.795 0.574 12.770 1.00 93.69 86 ALA A O 1
ATOM 703 N N . TYR A 1 87 ? 1.346 -1.143 12.638 1.00 92.81 87 TYR A N 1
ATOM 704 C CA . TYR A 1 87 ? 2.310 -2.179 13.009 1.00 92.81 87 TYR A CA 1
ATOM 705 C C . TYR A 1 87 ? 2.732 -3.094 11.850 1.00 92.81 87 TYR A C 1
ATOM 707 O O . TYR A 1 87 ? 3.925 -3.312 11.662 1.00 92.81 87 TYR A O 1
ATOM 715 N N . GLN A 1 88 ? 1.786 -3.641 11.081 1.00 91.75 88 GLN A N 1
ATOM 716 C CA . GLN A 1 88 ? 2.076 -4.665 10.064 1.00 91.75 88 GLN A CA 1
ATOM 717 C C . GLN A 1 88 ? 2.276 -4.073 8.667 1.00 91.75 88 GLN A C 1
ATOM 719 O O . GLN A 1 88 ? 3.208 -4.444 7.955 1.00 91.75 88 GLN A O 1
ATOM 724 N N . MET A 1 89 ? 1.419 -3.125 8.283 1.00 94.62 89 MET A N 1
ATOM 725 C CA . MET A 1 89 ? 1.360 -2.592 6.923 1.00 94.62 89 MET A CA 1
ATOM 726 C C . MET A 1 89 ? 2.704 -2.061 6.395 1.00 94.62 89 MET A C 1
ATOM 728 O O . MET A 1 89 ? 3.015 -2.386 5.251 1.00 94.62 89 MET A O 1
ATOM 732 N N . PRO A 1 90 ? 3.523 -1.292 7.149 1.00 95.31 90 PRO A N 1
ATOM 733 C CA . PRO A 1 90 ? 4.776 -0.766 6.609 1.00 95.31 90 PRO A CA 1
ATOM 734 C C . PRO A 1 90 ? 5.736 -1.874 6.165 1.00 95.31 90 PRO A C 1
ATOM 736 O O . PRO A 1 90 ? 6.273 -1.801 5.063 1.00 95.31 90 PRO A O 1
ATOM 739 N N . GLY A 1 91 ? 5.894 -2.924 6.980 1.00 94.88 91 GLY A N 1
ATOM 740 C CA . GLY A 1 91 ? 6.727 -4.080 6.643 1.00 94.88 91 GLY A CA 1
ATOM 741 C C . GLY A 1 91 ? 6.218 -4.801 5.398 1.00 94.88 91 GLY A C 1
ATOM 742 O O . GLY A 1 91 ? 6.974 -5.008 4.455 1.00 94.88 91 GLY A O 1
ATOM 743 N N . TYR A 1 92 ? 4.914 -5.067 5.328 1.00 95.44 92 TYR A N 1
ATOM 744 C CA . TYR A 1 92 ? 4.335 -5.743 4.166 1.00 95.44 92 TYR A CA 1
ATOM 745 C C . TYR A 1 92 ? 4.378 -4.911 2.877 1.00 95.44 92 TYR A C 1
ATOM 747 O O . TYR A 1 92 ? 4.478 -5.474 1.790 1.00 95.44 92 TYR A O 1
ATOM 755 N N . VAL A 1 93 ? 4.358 -3.575 2.956 1.00 97.31 93 VAL A N 1
ATOM 756 C CA . VAL A 1 93 ? 4.608 -2.732 1.775 1.00 97.31 93 VAL A CA 1
ATOM 757 C C . VAL A 1 93 ? 6.036 -2.938 1.259 1.00 97.31 93 VAL A C 1
ATOM 759 O O . VAL A 1 93 ? 6.229 -3.004 0.042 1.00 97.31 93 VAL A O 1
ATOM 762 N N . HIS A 1 94 ? 7.031 -3.064 2.145 1.00 96.88 94 HIS A N 1
ATOM 763 C CA . HIS A 1 94 ? 8.403 -3.392 1.745 1.00 96.88 94 HIS A CA 1
ATOM 764 C C . HIS A 1 94 ? 8.489 -4.789 1.128 1.00 96.88 94 HIS A C 1
ATOM 766 O O . HIS A 1 94 ? 9.003 -4.909 0.021 1.00 96.88 94 HIS A O 1
ATOM 772 N N . GLU A 1 95 ? 7.908 -5.804 1.767 1.00 95.81 95 GLU A N 1
ATOM 773 C CA . GLU A 1 95 ? 7.916 -7.185 1.260 1.00 95.81 95 GLU A CA 1
ATOM 774 C C . GLU A 1 95 ? 7.278 -7.292 -0.134 1.00 95.81 95 GLU A C 1
ATOM 776 O O . GLU A 1 95 ? 7.859 -7.882 -1.045 1.00 95.81 95 GLU A O 1
ATOM 781 N N . VAL A 1 96 ? 6.120 -6.655 -0.351 1.00 97.50 96 VAL A N 1
ATOM 782 C CA . VAL A 1 96 ? 5.495 -6.626 -1.684 1.00 97.50 96 VAL A CA 1
ATOM 783 C C . VAL A 1 96 ? 6.354 -5.848 -2.683 1.00 97.50 96 VAL A C 1
ATOM 785 O O . VAL A 1 96 ? 6.451 -6.257 -3.840 1.00 97.50 96 VAL A O 1
ATOM 788 N N . SER A 1 97 ? 6.997 -4.752 -2.262 1.00 97.94 97 SER A N 1
ATOM 789 C CA . SER A 1 97 ? 7.913 -4.001 -3.134 1.00 97.94 97 SER A CA 1
ATOM 790 C C . SER A 1 97 ? 9.090 -4.869 -3.586 1.00 97.94 97 SER A C 1
ATOM 792 O O . SER A 1 97 ? 9.432 -4.870 -4.764 1.00 97.94 97 SER A O 1
ATOM 794 N N . GLU A 1 98 ? 9.700 -5.625 -2.672 1.00 97.25 98 GLU A N 1
ATOM 795 C CA . GLU A 1 98 ? 10.811 -6.531 -2.980 1.00 97.25 98 GLU A CA 1
ATOM 796 C C . GLU A 1 98 ? 10.372 -7.653 -3.920 1.00 97.25 98 GLU A C 1
ATOM 798 O O . GLU A 1 98 ? 11.008 -7.879 -4.953 1.00 97.25 98 GLU A O 1
ATOM 803 N N . PHE A 1 99 ? 9.247 -8.302 -3.611 1.00 97.06 99 PHE A N 1
ATOM 804 C CA . PHE A 1 99 ? 8.673 -9.348 -4.451 1.00 97.06 99 PHE A CA 1
ATOM 805 C C . PHE A 1 99 ? 8.401 -8.845 -5.873 1.00 97.06 99 PHE A C 1
ATOM 807 O O . PHE A 1 99 ? 8.843 -9.445 -6.854 1.00 97.06 99 PHE A O 1
ATOM 814 N N . PHE A 1 100 ? 7.709 -7.712 -6.003 1.00 98.06 100 PHE A N 1
ATOM 815 C CA . PHE A 1 100 ? 7.358 -7.172 -7.310 1.00 98.06 100 PHE A CA 1
ATOM 81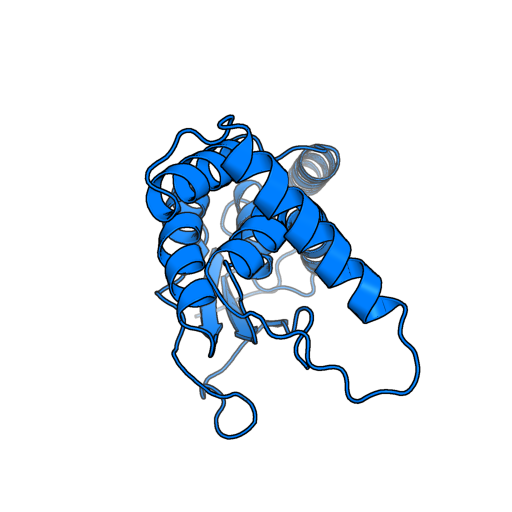6 C C . PHE A 1 100 ? 8.596 -6.684 -8.082 1.00 98.06 100 PHE A C 1
ATOM 818 O O . PHE A 1 100 ? 8.722 -6.958 -9.277 1.00 98.06 100 PHE A O 1
ATOM 825 N N . ALA A 1 101 ? 9.562 -6.048 -7.414 1.00 97.94 101 ALA A N 1
ATOM 826 C CA . ALA A 1 101 ? 10.828 -5.668 -8.037 1.00 97.94 101 ALA A CA 1
ATOM 827 C C . ALA A 1 101 ? 11.623 -6.887 -8.538 1.00 97.94 101 ALA A C 1
ATOM 829 O O . ALA A 1 101 ? 12.266 -6.801 -9.585 1.00 97.94 101 ALA A O 1
ATOM 830 N N . ALA A 1 102 ? 11.563 -8.031 -7.847 1.00 97.88 102 ALA A N 1
ATOM 831 C CA . ALA A 1 102 ? 12.182 -9.270 -8.315 1.00 97.88 102 ALA A CA 1
ATOM 832 C C . ALA A 1 102 ? 11.551 -9.767 -9.629 1.00 97.88 102 ALA A C 1
ATOM 834 O O . ALA A 1 102 ? 12.278 -10.115 -10.562 1.00 97.88 102 ALA A O 1
ATOM 835 N N . LEU A 1 103 ? 10.218 -9.720 -9.749 1.00 97.75 103 LEU A N 1
ATOM 836 C CA . LEU A 1 103 ? 9.514 -10.071 -10.990 1.00 97.75 103 LEU A CA 1
ATOM 837 C C . LEU A 1 103 ? 9.903 -9.153 -12.155 1.00 97.75 103 LEU A C 1
ATOM 839 O O . LEU A 1 103 ? 10.137 -9.621 -13.273 1.00 97.75 103 LEU A O 1
ATOM 843 N N . VAL A 1 104 ? 9.998 -7.848 -11.892 1.00 97.44 104 VAL A N 1
ATOM 844 C CA . VAL A 1 104 ? 10.411 -6.856 -12.890 1.00 97.44 104 VAL A CA 1
ATOM 845 C C . VAL A 1 104 ? 11.868 -7.076 -13.315 1.00 97.44 104 VAL A C 1
ATOM 847 O O . VAL A 1 104 ? 12.161 -7.143 -14.506 1.00 97.44 104 VAL A O 1
ATOM 850 N N . ASN A 1 105 ? 12.783 -7.280 -12.364 1.00 96.81 105 ASN A N 1
ATOM 851 C CA . ASN A 1 105 ? 14.200 -7.535 -12.644 1.00 96.81 105 ASN A CA 1
ATOM 852 C C . ASN A 1 105 ? 14.448 -8.805 -13.465 1.00 96.81 105 ASN A C 1
ATOM 854 O O . ASN A 1 105 ? 15.419 -8.843 -14.229 1.00 96.81 105 ASN A O 1
ATOM 858 N N . ALA A 1 106 ? 13.584 -9.810 -13.304 1.00 96.75 106 ALA A N 1
ATOM 859 C CA . ALA A 1 106 ? 13.604 -11.066 -14.046 1.00 96.75 106 ALA A CA 1
ATOM 860 C C . ALA A 1 106 ? 12.971 -10.967 -15.449 1.00 96.75 106 ALA A C 1
ATOM 862 O O . ALA A 1 106 ? 12.927 -11.962 -16.171 1.00 96.75 106 ALA A O 1
ATOM 863 N N . GLY A 1 107 ? 12.461 -9.796 -15.848 1.00 95.94 107 GLY A N 1
ATOM 864 C CA . GLY A 1 107 ? 11.822 -9.609 -17.150 1.00 95.94 107 GLY A CA 1
ATOM 865 C C . GLY A 1 107 ? 10.480 -10.333 -17.289 1.00 95.94 107 GLY A C 1
ATOM 866 O O . GLY A 1 107 ? 10.062 -10.659 -18.402 1.00 95.94 107 GLY A O 1
ATOM 867 N N . LEU A 1 108 ? 9.819 -10.642 -16.166 1.00 96.62 108 LEU A N 1
ATOM 868 C CA . LEU A 1 108 ? 8.556 -11.387 -16.152 1.00 96.62 108 LEU A CA 1
ATOM 869 C C . LEU A 1 108 ? 7.336 -10.480 -16.323 1.00 96.62 108 LEU A C 1
ATOM 871 O O . LEU A 1 108 ? 6.272 -10.959 -16.707 1.00 96.62 108 LEU A O 1
ATOM 875 N N . MET A 1 109 ? 7.487 -9.181 -16.065 1.00 96.88 109 MET A N 1
ATOM 876 C CA . MET A 1 109 ? 6.412 -8.197 -16.178 1.00 96.88 109 MET A CA 1
ATOM 877 C C . MET A 1 109 ? 6.414 -7.513 -17.546 1.00 96.88 109 MET A C 1
ATOM 879 O O . MET A 1 109 ? 7.452 -7.353 -18.189 1.00 96.88 109 MET A O 1
ATOM 883 N N . ARG A 1 110 ? 5.230 -7.093 -17.994 1.00 95.19 110 ARG A N 1
ATOM 884 C CA . ARG A 1 110 ? 5.059 -6.271 -19.199 1.00 95.19 110 ARG A CA 1
ATOM 885 C C . ARG A 1 110 ? 5.160 -4.787 -18.869 1.00 95.19 110 ARG A C 1
ATOM 887 O O . ARG A 1 110 ? 5.071 -4.403 -17.708 1.00 95.19 110 ARG A O 1
ATOM 894 N N . LYS A 1 111 ? 5.317 -3.944 -19.891 1.00 95.56 111 LYS A N 1
ATOM 895 C CA . LYS A 1 111 ? 5.402 -2.486 -19.716 1.00 95.56 111 LYS A CA 1
ATOM 896 C C . LYS A 1 111 ? 4.131 -1.888 -19.096 1.00 95.56 111 LYS A C 1
ATOM 898 O O . LYS A 1 111 ? 4.219 -1.027 -18.228 1.00 95.56 111 LYS A O 1
ATOM 903 N N . HIS A 1 112 ? 2.960 -2.366 -19.503 1.00 97.00 112 HIS A N 1
ATOM 904 C CA . HIS A 1 112 ? 1.675 -1.957 -18.941 1.00 97.00 112 HIS A CA 1
ATOM 905 C C . HIS A 1 112 ? 1.010 -3.176 -18.303 1.00 97.00 112 HIS A C 1
ATOM 907 O O . HIS A 1 112 ? 0.681 -4.120 -19.017 1.00 97.00 112 HIS A O 1
ATOM 913 N N . ILE A 1 113 ? 0.849 -3.187 -16.980 1.00 97.31 113 ILE A N 1
ATOM 914 C CA . ILE A 1 113 ? 0.305 -4.343 -16.255 1.00 97.31 113 ILE A CA 1
ATOM 915 C C . ILE A 1 113 ? -1.094 -4.072 -15.710 1.00 97.31 113 ILE A C 1
ATOM 917 O O . ILE A 1 113 ? -1.383 -2.993 -15.191 1.00 97.31 113 ILE A O 1
ATOM 921 N N . ARG A 1 114 ? -1.950 -5.088 -15.783 1.00 97.75 114 ARG A N 1
ATOM 922 C CA . ARG A 1 114 ? -3.234 -5.142 -15.082 1.00 97.75 114 ARG A CA 1
ATOM 923 C C . ARG A 1 114 ? -3.087 -6.037 -13.862 1.00 97.75 114 ARG A C 1
ATOM 925 O O . ARG A 1 114 ? -2.706 -7.200 -13.989 1.00 97.75 114 ARG A O 1
ATOM 932 N N . VAL A 1 115 ? -3.373 -5.492 -12.686 1.00 98.06 115 VAL A N 1
ATOM 933 C CA . VAL A 1 115 ? -3.209 -6.182 -11.404 1.00 98.06 115 VAL A CA 1
ATOM 934 C C . VAL A 1 115 ? -4.570 -6.410 -10.760 1.00 98.06 115 VAL A C 1
ATOM 936 O O . VAL A 1 115 ? -5.369 -5.477 -10.674 1.00 98.06 115 VAL A O 1
ATOM 939 N N . LEU A 1 116 ? -4.803 -7.621 -10.260 1.00 97.75 116 LEU A N 1
ATOM 940 C CA . LEU A 1 116 ? -5.887 -7.920 -9.328 1.00 97.75 116 LEU A CA 1
ATOM 941 C C . LEU A 1 116 ? -5.310 -8.056 -7.910 1.00 97.75 116 LEU A C 1
ATOM 943 O O . LEU A 1 116 ? -4.552 -8.985 -7.637 1.00 97.75 116 LEU A O 1
ATOM 947 N N . ASP A 1 117 ? -5.653 -7.121 -7.025 1.00 97.50 117 ASP A N 1
ATOM 948 C CA . ASP A 1 117 ? -5.277 -7.107 -5.605 1.00 97.50 117 ASP A CA 1
ATOM 949 C C . ASP A 1 117 ? -6.427 -7.693 -4.769 1.00 97.50 117 ASP A C 1
ATOM 951 O O . ASP A 1 117 ? -7.432 -7.025 -4.504 1.00 97.50 117 ASP A O 1
ATOM 955 N N . VAL A 1 118 ? -6.323 -8.980 -4.431 1.00 95.94 118 VAL A N 1
ATOM 956 C CA . VAL A 1 118 ? -7.364 -9.758 -3.749 1.00 95.94 118 VAL A CA 1
ATOM 957 C C . VAL A 1 118 ? -7.161 -9.674 -2.239 1.00 95.94 118 VAL A C 1
ATOM 959 O O . VAL A 1 118 ? -6.090 -10.009 -1.738 1.00 95.94 118 VAL A O 1
ATOM 962 N N . GLY A 1 119 ? -8.201 -9.268 -1.505 1.00 93.88 119 GLY A N 1
ATOM 963 C CA . GLY A 1 119 ? -8.087 -9.007 -0.067 1.00 93.88 119 GLY A CA 1
ATOM 964 C C . GLY A 1 119 ? -7.198 -7.796 0.206 1.00 93.88 119 GLY A C 1
ATOM 965 O O . GLY A 1 119 ? -6.310 -7.844 1.053 1.00 93.88 119 GLY A O 1
ATOM 966 N N . ALA A 1 120 ? -7.421 -6.718 -0.550 1.00 95.56 120 ALA A N 1
ATOM 967 C CA . ALA A 1 120 ? -6.513 -5.577 -0.635 1.00 95.56 120 ALA A CA 1
ATOM 968 C C . ALA A 1 120 ? -6.268 -4.864 0.707 1.00 95.56 120 ALA A C 1
ATOM 970 O O . ALA A 1 120 ? -5.309 -4.093 0.851 1.00 95.56 120 ALA A O 1
ATOM 971 N N . GLY A 1 121 ? -7.134 -5.076 1.701 1.00 94.56 121 GLY A N 1
ATOM 972 C CA . GLY A 1 121 ? -7.040 -4.444 3.001 1.00 94.56 121 GLY A CA 1
ATOM 973 C C . GLY A 1 121 ? -7.002 -2.916 2.886 1.00 94.56 121 GLY A C 1
ATOM 974 O O . GLY A 1 121 ? -7.744 -2.344 2.087 1.00 94.56 121 GLY A O 1
ATOM 975 N N . PRO A 1 122 ? -6.128 -2.222 3.638 1.00 96.25 122 PRO A N 1
ATOM 976 C CA . PRO A 1 122 ? -5.915 -0.783 3.479 1.00 96.25 122 PRO A CA 1
ATOM 977 C C . PRO A 1 122 ? -5.041 -0.413 2.259 1.00 96.25 122 PRO A C 1
ATOM 979 O O . PRO A 1 122 ? -4.671 0.751 2.109 1.00 96.25 122 PRO A O 1
ATOM 982 N N . GLY A 1 123 ? -4.692 -1.373 1.392 1.00 97.25 123 GLY A N 1
ATOM 983 C CA . GLY A 1 123 ? -3.970 -1.146 0.137 1.00 97.25 123 GLY A CA 1
ATOM 984 C C . GLY A 1 123 ? -2.477 -1.453 0.184 1.00 97.25 123 GLY A C 1
ATOM 985 O O . GLY A 1 123 ? -1.707 -0.829 -0.544 1.00 97.25 123 GLY A O 1
ATOM 986 N N . THR A 1 124 ? -2.047 -2.384 1.040 1.00 97.06 124 THR A N 1
ATOM 987 C CA . THR A 1 124 ? -0.630 -2.751 1.197 1.00 97.06 124 THR A CA 1
ATOM 988 C C . THR A 1 124 ? 0.013 -3.124 -0.139 1.00 97.06 124 THR A C 1
ATOM 990 O O . THR A 1 124 ? 1.026 -2.534 -0.518 1.00 97.06 124 THR A O 1
ATOM 993 N N . ALA A 1 125 ? -0.571 -4.083 -0.862 1.00 97.81 125 ALA A N 1
ATOM 994 C CA . ALA A 1 125 ? 0.044 -4.588 -2.079 1.00 97.81 125 ALA A CA 1
ATOM 995 C C . ALA A 1 125 ? -0.018 -3.563 -3.215 1.00 97.81 125 ALA A C 1
ATOM 997 O O . ALA A 1 125 ? 0.997 -3.292 -3.858 1.00 97.81 125 ALA A O 1
ATOM 998 N N . THR A 1 126 ? -1.168 -2.904 -3.373 1.00 98.19 126 THR A N 1
ATOM 999 C CA . THR A 1 126 ? -1.325 -1.739 -4.253 1.00 98.19 126 THR A CA 1
ATOM 1000 C C . THR A 1 126 ? -0.221 -0.689 -4.047 1.00 98.19 126 THR A C 1
ATOM 1002 O O . THR A 1 126 ? 0.395 -0.236 -5.013 1.00 98.19 126 THR A O 1
ATOM 1005 N N . ILE A 1 127 ? 0.068 -0.304 -2.796 1.00 98.19 127 ILE A N 1
ATOM 1006 C CA . ILE A 1 127 ? 1.105 0.690 -2.477 1.00 98.19 127 ILE A CA 1
ATOM 1007 C C . ILE A 1 127 ? 2.507 0.145 -2.775 1.00 98.19 127 ILE A C 1
ATOM 1009 O O . ILE A 1 127 ? 3.322 0.889 -3.316 1.00 98.19 127 ILE A O 1
ATOM 1013 N N . GLY A 1 128 ? 2.793 -1.121 -2.455 1.00 97.81 128 GLY A N 1
ATOM 1014 C CA . GLY A 1 128 ? 4.092 -1.747 -2.733 1.00 97.81 128 GLY A CA 1
ATOM 1015 C C . GLY A 1 128 ? 4.417 -1.797 -4.229 1.00 97.81 128 GLY A C 1
ATOM 1016 O O . GLY A 1 128 ? 5.503 -1.395 -4.644 1.00 97.81 128 GLY A O 1
ATOM 1017 N N . ILE A 1 129 ? 3.443 -2.184 -5.057 1.00 98.12 129 ILE A N 1
ATOM 1018 C CA . ILE A 1 129 ? 3.579 -2.181 -6.522 1.00 98.12 129 ILE A CA 1
ATOM 1019 C C . ILE A 1 129 ? 3.821 -0.758 -7.034 1.00 98.12 129 ILE A C 1
ATOM 1021 O O . ILE A 1 129 ? 4.779 -0.508 -7.766 1.00 98.12 129 ILE A O 1
ATOM 1025 N N . ALA A 1 130 ? 2.994 0.201 -6.611 1.00 97.88 130 ALA A N 1
ATOM 1026 C CA . ALA A 1 130 ? 3.126 1.584 -7.054 1.00 97.88 130 ALA A CA 1
ATOM 1027 C C . ALA A 1 130 ? 4.450 2.230 -6.622 1.00 97.88 130 ALA A C 1
ATOM 1029 O O . ALA A 1 130 ? 5.014 3.037 -7.361 1.00 97.88 130 ALA A O 1
ATOM 1030 N N . ARG A 1 131 ? 4.965 1.853 -5.447 1.00 97.38 131 ARG A N 1
ATOM 1031 C CA . ARG A 1 131 ? 6.265 2.301 -4.946 1.00 97.38 131 ARG A CA 1
ATOM 1032 C C . ARG A 1 131 ? 7.390 1.877 -5.888 1.00 97.38 131 ARG A C 1
ATOM 1034 O O . ARG A 1 131 ? 8.209 2.714 -6.250 1.00 97.38 131 ARG A O 1
ATOM 1041 N N . VAL A 1 132 ? 7.407 0.620 -6.329 1.00 97.81 132 VAL A N 1
ATOM 1042 C CA . VAL A 1 132 ? 8.387 0.120 -7.312 1.00 97.81 132 VAL A CA 1
ATOM 1043 C C . VAL A 1 132 ? 8.255 0.860 -8.640 1.00 97.81 132 VAL A C 1
ATOM 1045 O O . VAL A 1 132 ? 9.245 1.350 -9.171 1.00 97.81 132 VAL A O 1
ATOM 1048 N N . LEU A 1 133 ? 7.033 1.017 -9.153 1.00 97.38 133 LEU A N 1
ATOM 1049 C CA . LEU A 1 133 ? 6.797 1.694 -10.433 1.00 97.38 133 LEU A CA 1
ATOM 1050 C C . LEU A 1 133 ? 7.144 3.190 -10.414 1.00 97.38 133 LEU A C 1
ATOM 1052 O O . LEU A 1 133 ? 7.325 3.783 -11.475 1.00 97.38 133 LEU A O 1
ATOM 1056 N N . SER A 1 134 ? 7.271 3.806 -9.235 1.00 96.44 134 SER A N 1
ATOM 1057 C CA . SER A 1 134 ? 7.656 5.217 -9.096 1.00 96.44 134 SER A CA 1
ATOM 1058 C C . SER A 1 134 ? 9.076 5.520 -9.584 1.00 96.44 134 SER A C 1
ATOM 1060 O O . SER A 1 134 ? 9.357 6.652 -9.970 1.00 96.44 134 SER A O 1
ATOM 1062 N N . VAL A 1 135 ? 9.954 4.511 -9.610 1.00 96.00 135 VAL A N 1
ATOM 1063 C CA . VAL A 1 135 ? 11.358 4.651 -10.033 1.00 96.00 135 VAL A CA 1
ATOM 1064 C C . VAL A 1 135 ? 11.662 3.946 -11.354 1.00 96.00 135 VAL A C 1
ATOM 1066 O O . VAL A 1 135 ? 12.821 3.887 -11.753 1.00 96.00 135 VAL A O 1
ATOM 1069 N N . ILE A 1 136 ? 10.639 3.418 -12.036 1.00 94.50 136 ILE A N 1
ATOM 1070 C CA . ILE A 1 136 ? 10.781 2.731 -13.321 1.00 94.50 136 ILE A CA 1
ATOM 1071 C C . ILE A 1 136 ? 10.030 3.514 -14.408 1.00 94.50 136 ILE A C 1
ATOM 1073 O O . ILE A 1 136 ? 8.811 3.365 -14.553 1.00 94.50 136 ILE A O 1
ATOM 1077 N N . PRO A 1 137 ? 10.722 4.370 -15.179 1.00 89.94 137 PRO A N 1
ATOM 1078 C CA . PRO A 1 137 ? 10.082 5.203 -16.185 1.00 89.94 137 PRO A CA 1
ATOM 1079 C C . PRO A 1 137 ? 9.351 4.388 -17.258 1.00 89.94 137 PRO A C 1
ATOM 1081 O O . PRO A 1 137 ? 9.880 3.453 -17.855 1.00 89.94 137 PRO A O 1
ATOM 1084 N N . GLY A 1 138 ? 8.113 4.783 -17.549 1.00 90.25 138 GLY A N 1
ATOM 1085 C CA . GLY A 1 138 ? 7.336 4.224 -18.654 1.00 90.25 138 GLY A CA 1
ATOM 1086 C C . GLY A 1 138 ? 6.706 2.855 -18.393 1.00 90.25 138 GLY A C 1
ATOM 1087 O O . GLY A 1 138 ? 5.966 2.397 -19.265 1.00 90.25 138 GLY A O 1
ATOM 1088 N N . MET A 1 139 ? 6.940 2.229 -17.234 1.00 95.88 139 MET A N 1
ATOM 1089 C CA . MET A 1 139 ? 6.084 1.140 -16.762 1.00 95.88 139 MET A CA 1
ATOM 1090 C C . MET A 1 139 ? 4.851 1.696 -16.047 1.00 95.88 139 MET A C 1
ATOM 1092 O O . MET A 1 139 ? 4.956 2.654 -15.281 1.00 95.88 139 MET A O 1
ATOM 1096 N N . THR A 1 140 ? 3.685 1.082 -16.256 1.00 97.50 140 THR A N 1
ATOM 1097 C CA . THR A 1 140 ? 2.441 1.504 -15.591 1.00 97.50 140 THR A CA 1
ATOM 1098 C C . THR A 1 140 ? 1.618 0.333 -15.080 1.00 97.50 140 THR A C 1
ATOM 1100 O O . THR A 1 140 ? 1.652 -0.745 -15.670 1.00 97.50 140 THR A O 1
ATOM 1103 N N . ALA A 1 141 ? 0.803 0.574 -14.051 1.00 97.88 141 ALA A N 1
ATOM 1104 C CA . ALA A 1 141 ? -0.159 -0.400 -13.540 1.00 97.88 141 ALA A CA 1
ATOM 1105 C C . ALA A 1 141 ? -1.590 0.144 -13.484 1.00 97.88 141 ALA A C 1
ATOM 1107 O O . ALA A 1 141 ? -1.829 1.263 -13.026 1.00 97.88 141 ALA A O 1
ATOM 1108 N N . GLU A 1 142 ? -2.542 -0.695 -13.878 1.00 98.00 142 GLU A N 1
ATOM 1109 C CA . GLU A 1 142 ? -3.964 -0.541 -13.579 1.00 98.00 142 GLU A CA 1
ATOM 1110 C C . GLU A 1 142 ? -4.358 -1.601 -12.551 1.00 98.00 142 GLU A C 1
ATOM 1112 O O . GLU A 1 142 ? -4.265 -2.799 -12.814 1.00 98.00 142 GLU A O 1
ATOM 1117 N N . ILE A 1 143 ? -4.746 -1.161 -11.356 1.00 98.12 143 ILE A N 1
ATOM 1118 C CA . ILE A 1 143 ? -4.935 -2.028 -10.194 1.00 98.12 143 ILE A CA 1
ATOM 1119 C C . ILE A 1 143 ? -6.423 -2.088 -9.844 1.00 98.12 143 ILE A C 1
ATOM 1121 O O . ILE A 1 143 ? -7.047 -1.078 -9.499 1.00 98.12 143 ILE A O 1
ATOM 1125 N N . THR A 1 144 ? -6.975 -3.295 -9.913 1.00 97.94 144 THR A N 1
ATOM 1126 C CA . THR A 1 144 ? -8.318 -3.635 -9.442 1.00 97.94 144 THR A CA 1
ATOM 1127 C C . THR A 1 144 ? -8.193 -4.265 -8.066 1.00 97.94 144 THR A C 1
ATOM 1129 O O . THR A 1 144 ? -7.648 -5.354 -7.934 1.00 97.94 144 THR A O 1
ATOM 1132 N N . ALA A 1 145 ? -8.684 -3.581 -7.036 1.00 97.62 145 ALA A N 1
ATOM 1133 C CA . ALA A 1 145 ? -8.659 -4.077 -5.665 1.00 97.62 145 ALA A CA 1
ATOM 1134 C C . ALA A 1 145 ? -10.008 -4.688 -5.276 1.00 97.62 145 ALA A C 1
ATOM 1136 O O . ALA A 1 145 ? -11.058 -4.141 -5.622 1.00 97.62 145 ALA A O 1
ATOM 1137 N N . VAL A 1 146 ? -9.982 -5.775 -4.509 1.00 96.50 146 VAL A N 1
ATOM 1138 C CA . VAL A 1 146 ? -11.163 -6.427 -3.933 1.00 96.50 146 VAL A CA 1
ATOM 1139 C C . VAL A 1 146 ? -10.993 -6.522 -2.426 1.00 96.50 146 VAL A C 1
ATOM 1141 O O . VAL A 1 146 ? -9.981 -7.023 -1.943 1.00 96.50 146 VAL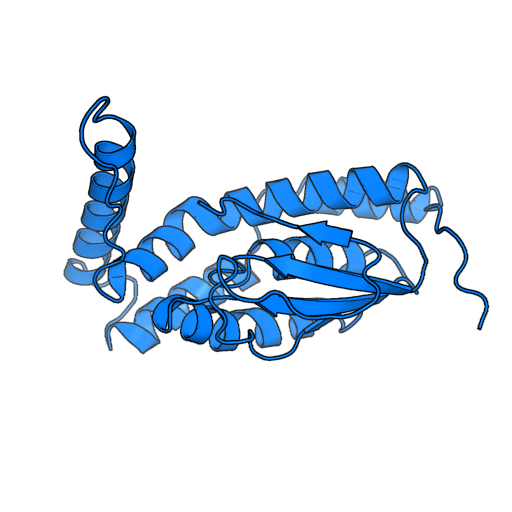 A O 1
ATOM 1144 N N . GLU A 1 147 ? -11.987 -6.059 -1.676 1.00 95.12 147 GLU A N 1
ATOM 1145 C CA . GLU A 1 147 ? -11.987 -6.143 -0.217 1.00 95.12 147 GLU A CA 1
ATOM 1146 C C . GLU A 1 147 ? -13.425 -6.210 0.305 1.00 95.12 147 GLU A C 1
ATOM 1148 O O . GLU A 1 147 ? -14.292 -5.445 -0.117 1.00 95.12 147 GLU A O 1
ATOM 1153 N N . ARG A 1 148 ? -13.678 -7.115 1.251 1.00 93.00 148 ARG A N 1
ATOM 1154 C CA . ARG A 1 148 ? -15.007 -7.326 1.832 1.00 93.00 148 ARG A CA 1
ATOM 1155 C C . ARG A 1 148 ? -15.270 -6.388 3.008 1.00 93.00 148 ARG A C 1
ATOM 1157 O O . ARG A 1 148 ? -16.402 -5.958 3.202 1.00 93.00 148 ARG A O 1
ATOM 1164 N N . ALA A 1 149 ? -14.258 -6.099 3.823 1.00 90.75 149 ALA A N 1
ATOM 1165 C CA . ALA A 1 149 ? -14.418 -5.340 5.056 1.00 90.75 149 ALA A CA 1
ATOM 1166 C C . ALA A 1 149 ? -14.507 -3.827 4.798 1.00 90.75 149 ALA A C 1
ATOM 1168 O O . ALA A 1 149 ? -13.568 -3.202 4.303 1.00 90.75 149 ALA A O 1
ATOM 1169 N N . ASP A 1 150 ? -15.613 -3.211 5.217 1.00 92.38 150 ASP A N 1
ATOM 1170 C CA . ASP A 1 150 ? -15.863 -1.772 5.044 1.00 92.38 150 ASP A CA 1
ATOM 1171 C C . ASP A 1 150 ? -14.770 -0.894 5.661 1.00 92.38 150 ASP A C 1
ATOM 1173 O O . ASP A 1 150 ? -14.318 0.065 5.039 1.00 92.38 150 ASP A O 1
ATOM 1177 N N . THR A 1 151 ? -14.285 -1.254 6.853 1.00 91.75 151 THR A N 1
ATOM 1178 C CA . THR A 1 151 ? -13.217 -0.521 7.552 1.00 91.75 151 THR A CA 1
ATOM 1179 C C . THR A 1 151 ? -11.898 -0.533 6.779 1.00 91.75 151 THR A C 1
ATOM 1181 O O . THR A 1 151 ? -11.173 0.462 6.773 1.00 91.75 151 THR A O 1
ATOM 1184 N N . HIS A 1 152 ? -11.594 -1.636 6.092 1.00 94.12 152 HIS A N 1
ATOM 1185 C CA . HIS A 1 152 ? -10.415 -1.758 5.239 1.00 94.12 152 HIS A CA 1
ATOM 1186 C C . HIS A 1 152 ? -10.592 -0.950 3.952 1.00 94.12 152 HIS A C 1
ATOM 1188 O O . HIS A 1 152 ? -9.698 -0.191 3.582 1.00 94.12 152 HIS A O 1
ATOM 1194 N N . ARG A 1 153 ? -11.772 -1.014 3.319 1.00 95.31 153 ARG A N 1
ATOM 1195 C CA . ARG A 1 153 ? -12.087 -0.202 2.131 1.00 95.31 153 ARG A CA 1
ATOM 1196 C C . ARG A 1 153 ? -12.054 1.298 2.410 1.00 95.31 153 ARG A C 1
ATOM 1198 O O . ARG A 1 153 ? -11.614 2.067 1.548 1.00 95.31 153 ARG A O 1
ATOM 1205 N N . GLU A 1 154 ? -12.501 1.729 3.588 1.00 95.94 154 GLU A N 1
ATOM 1206 C CA . GLU A 1 154 ? -12.399 3.129 4.005 1.00 95.94 154 GLU A CA 1
ATOM 1207 C C . GLU A 1 154 ? -10.930 3.552 4.131 1.00 95.94 154 GLU A C 1
ATOM 1209 O O . GLU A 1 154 ? -10.530 4.561 3.540 1.00 95.94 154 GLU A O 1
ATOM 1214 N N . ALA A 1 155 ? -10.117 2.751 4.828 1.00 96.75 155 ALA A N 1
ATOM 1215 C CA . ALA A 1 155 ? -8.689 3.004 4.987 1.00 96.75 155 ALA A CA 1
ATOM 1216 C C . ALA A 1 155 ? -7.967 3.038 3.633 1.00 96.75 155 ALA A C 1
ATOM 1218 O O . ALA A 1 155 ? -7.226 3.980 3.353 1.00 96.75 155 ALA A O 1
ATOM 1219 N N . TYR A 1 156 ? -8.260 2.082 2.749 1.00 97.81 156 TYR A N 1
ATOM 1220 C CA . TYR A 1 156 ? -7.759 2.057 1.376 1.00 97.81 156 TYR A CA 1
ATOM 1221 C C . TYR A 1 156 ? -8.105 3.352 0.641 1.00 97.81 156 TYR A C 1
ATOM 1223 O O . TYR A 1 156 ? -7.232 4.016 0.083 1.00 97.81 156 TYR A O 1
ATOM 1231 N N . SER A 1 157 ? -9.382 3.744 0.664 1.00 97.50 157 SER A N 1
ATOM 1232 C CA . SER A 1 157 ? -9.874 4.943 -0.027 1.00 97.50 157 SER A CA 1
ATOM 1233 C C . SER A 1 157 ? -9.248 6.230 0.517 1.00 97.50 157 SER A C 1
ATOM 1235 O O . SER A 1 157 ? -9.164 7.234 -0.194 1.00 97.50 157 SER A O 1
ATOM 1237 N N . TYR A 1 158 ? -8.797 6.216 1.772 1.00 97.56 158 TYR A N 1
ATOM 1238 C CA . TYR A 1 158 ? -8.047 7.311 2.366 1.00 97.56 158 TYR A CA 1
ATOM 1239 C C . TYR A 1 158 ? -6.564 7.294 1.953 1.00 97.56 158 TYR A C 1
ATOM 1241 O O . TYR A 1 158 ? -6.037 8.326 1.526 1.00 97.56 158 TYR A O 1
ATOM 1249 N N . LEU A 1 159 ? -5.886 6.151 2.056 1.00 97.62 159 LEU A N 1
ATOM 1250 C CA . LEU A 1 159 ? -4.436 6.037 1.871 1.00 97.62 159 LEU A CA 1
ATOM 1251 C C . LEU A 1 159 ? -4.019 6.001 0.404 1.00 97.62 159 LEU A C 1
ATOM 1253 O O . LEU A 1 159 ? -3.187 6.806 -0.023 1.00 97.62 159 LEU A O 1
ATOM 1257 N N . VAL A 1 160 ? -4.581 5.064 -0.361 1.00 98.12 160 VAL A N 1
ATOM 1258 C CA . VAL A 1 160 ? -4.056 4.675 -1.673 1.00 98.12 160 VAL A CA 1
ATOM 1259 C C . VAL A 1 160 ? -4.012 5.856 -2.637 1.00 98.12 160 VAL A C 1
ATOM 1261 O O . VAL A 1 160 ? -2.920 6.141 -3.127 1.00 98.12 160 VAL A O 1
ATOM 1264 N N . PRO A 1 161 ? -5.090 6.640 -2.850 1.00 97.31 161 PRO A N 1
ATOM 1265 C CA . PRO A 1 161 ? -5.030 7.767 -3.781 1.00 97.31 161 PRO A CA 1
ATOM 1266 C C . PRO A 1 161 ? -3.926 8.779 -3.436 1.00 97.31 161 PRO A C 1
ATOM 1268 O O . PRO A 1 161 ? -3.250 9.299 -4.321 1.00 97.31 161 PRO A O 1
ATOM 1271 N N . ARG A 1 162 ? -3.696 9.021 -2.138 1.00 97.31 162 ARG A N 1
ATOM 1272 C CA . ARG A 1 162 ? -2.678 9.965 -1.646 1.00 97.31 162 ARG A CA 1
ATOM 1273 C C . ARG A 1 162 ? -1.258 9.418 -1.793 1.00 97.31 162 ARG A C 1
ATOM 1275 O O . ARG A 1 162 ? -0.336 10.200 -2.021 1.00 97.31 162 ARG A O 1
ATOM 1282 N N . MET A 1 163 ? -1.082 8.104 -1.665 1.00 97.62 163 MET A N 1
ATOM 1283 C CA . MET A 1 163 ? 0.194 7.431 -1.920 1.00 97.62 163 MET A CA 1
ATOM 1284 C C . MET A 1 163 ? 0.517 7.405 -3.415 1.00 97.62 163 MET A C 1
ATOM 1286 O O . MET A 1 163 ? 1.605 7.828 -3.799 1.00 97.62 163 MET A O 1
ATOM 1290 N N . LEU A 1 164 ? -0.436 7.013 -4.268 1.00 97.00 164 LEU A N 1
ATOM 1291 C CA . LEU A 1 164 ? -0.240 6.981 -5.724 1.00 97.00 164 LEU A CA 1
ATOM 1292 C C . LEU A 1 164 ? 0.113 8.364 -6.283 1.00 97.00 164 LEU A C 1
ATOM 1294 O O . LEU A 1 164 ? 1.023 8.484 -7.102 1.00 97.00 164 LEU A O 1
ATOM 1298 N N . GLN A 1 165 ? -0.542 9.417 -5.782 1.00 95.06 165 GLN A N 1
ATOM 1299 C CA . GLN A 1 165 ? -0.198 10.793 -6.135 1.00 95.06 165 GLN A CA 1
ATOM 1300 C C . GLN A 1 165 ? 1.251 11.141 -5.758 1.00 95.06 165 GLN A C 1
ATOM 1302 O O . GLN A 1 165 ? 1.941 11.801 -6.531 1.00 95.06 165 GLN A O 1
ATOM 1307 N N . SER A 1 166 ? 1.735 10.686 -4.596 1.00 94.81 166 SER A N 1
ATOM 1308 C CA . SER A 1 166 ? 3.121 10.934 -4.172 1.00 94.81 166 SER A CA 1
ATOM 1309 C C . SER A 1 166 ? 4.172 10.160 -4.974 1.00 94.81 166 SER A C 1
ATOM 1311 O O . SER A 1 166 ? 5.336 10.540 -4.959 1.00 94.81 166 SER A O 1
ATOM 1313 N N . PHE A 1 167 ? 3.760 9.118 -5.699 1.00 94.38 167 PHE A N 1
ATOM 1314 C CA . PHE A 1 167 ? 4.614 8.271 -6.535 1.00 94.38 167 PHE A CA 1
ATOM 1315 C C . PHE A 1 167 ? 4.622 8.667 -8.019 1.00 94.38 167 PHE A C 1
ATOM 1317 O O . PHE A 1 167 ? 5.096 7.908 -8.859 1.00 94.38 167 PHE A O 1
ATOM 1324 N N . GLY A 1 168 ? 4.087 9.839 -8.370 1.00 86.56 168 GLY A N 1
ATOM 1325 C CA . GLY A 1 168 ? 4.158 10.360 -9.739 1.00 86.56 168 GLY A CA 1
ATOM 1326 C C . GLY A 1 168 ? 3.134 9.775 -10.719 1.00 86.56 168 GLY A C 1
ATOM 1327 O O . GLY A 1 168 ? 3.171 10.114 -11.895 1.00 86.56 168 GLY A O 1
ATOM 1328 N N . GLY A 1 169 ? 2.183 8.951 -10.259 1.00 81.88 169 GLY A N 1
ATOM 1329 C CA . GLY A 1 169 ? 1.002 8.577 -11.052 1.00 81.88 169 GLY A CA 1
ATOM 1330 C C . GLY A 1 169 ? 1.185 7.456 -12.083 1.00 81.88 169 GLY A C 1
ATOM 1331 O O . GLY A 1 169 ? 0.275 7.226 -12.877 1.00 81.88 169 GLY A O 1
ATOM 1332 N N . ASN A 1 170 ? 2.296 6.710 -12.048 1.00 92.50 170 ASN A N 1
ATOM 1333 C CA . ASN A 1 170 ? 2.501 5.530 -12.909 1.00 92.50 170 ASN A CA 1
ATOM 1334 C C . ASN A 1 170 ? 1.526 4.378 -12.603 1.00 92.50 170 ASN A C 1
ATOM 1336 O O . ASN A 1 170 ? 1.401 3.430 -13.373 1.00 92.50 170 ASN A O 1
ATOM 1340 N N . SER A 1 171 ? 0.828 4.434 -11.472 1.00 96.56 171 SER A N 1
ATOM 1341 C CA . SER A 1 171 ? -0.200 3.467 -11.096 1.00 96.56 171 SER A CA 1
ATOM 1342 C C . SER A 1 171 ? -1.546 4.154 -10.937 1.00 96.56 171 SER A C 1
ATOM 1344 O O . SER A 1 171 ? -1.636 5.241 -10.363 1.00 96.56 171 SER A O 1
ATOM 1346 N N . LYS A 1 172 ? -2.599 3.486 -11.402 1.00 96.88 172 LYS A N 1
ATOM 1347 C CA . LYS A 1 172 ? -3.990 3.875 -11.186 1.00 96.88 172 LYS A CA 1
ATOM 1348 C C . LYS A 1 172 ? -4.681 2.778 -10.398 1.00 96.88 172 LYS A C 1
ATOM 1350 O O . LYS A 1 172 ? -4.580 1.608 -10.750 1.00 96.88 172 LYS A O 1
ATOM 1355 N N . ALA A 1 173 ? -5.406 3.168 -9.361 1.00 96.94 173 ALA A N 1
ATOM 1356 C CA . ALA A 1 173 ? -6.253 2.261 -8.610 1.00 96.94 173 ALA A CA 1
ATOM 1357 C C . ALA A 1 173 ? -7.567 2.962 -8.275 1.00 96.94 173 ALA A C 1
ATOM 1359 O O . ALA A 1 173 ? -7.572 4.111 -7.822 1.00 96.94 173 ALA A O 1
ATOM 1360 N N . ASN A 1 174 ? -8.675 2.262 -8.495 1.00 92.62 174 ASN A N 1
ATOM 1361 C CA . ASN A 1 174 ? -9.997 2.725 -8.091 1.00 92.62 174 ASN A CA 1
ATOM 1362 C C . ASN A 1 174 ? -10.286 2.319 -6.638 1.00 92.62 174 ASN A C 1
ATOM 1364 O O . ASN A 1 174 ? -9.490 1.631 -5.993 1.00 92.62 174 ASN A O 1
ATOM 1368 N N . LYS A 1 175 ? -11.436 2.754 -6.106 1.00 95.19 175 LYS A N 1
ATOM 1369 C CA . LYS A 1 175 ? -11.932 2.239 -4.822 1.00 95.19 175 LYS A CA 1
ATOM 1370 C C . LYS A 1 175 ? -12.084 0.710 -4.904 1.00 95.19 175 LYS A C 1
ATOM 1372 O O . LYS A 1 175 ? -12.514 0.233 -5.956 1.00 95.19 175 LYS A O 1
ATOM 1377 N N . PRO A 1 176 ? -11.795 -0.041 -3.825 1.00 96.94 176 PRO A N 1
ATOM 1378 C CA . PRO A 1 176 ? -11.917 -1.489 -3.864 1.00 96.94 176 PRO A CA 1
ATOM 1379 C C . PRO A 1 176 ? -13.358 -1.927 -4.115 1.00 96.94 176 PRO A C 1
ATOM 1381 O O . PRO A 1 176 ? -14.303 -1.358 -3.553 1.00 96.94 176 PRO A O 1
ATOM 1384 N N . LEU A 1 177 ? -13.506 -2.968 -4.927 1.00 96.44 177 LEU A N 1
ATOM 1385 C CA . LEU A 1 177 ? -14.761 -3.666 -5.142 1.00 96.44 177 LEU A CA 1
ATOM 1386 C C . LEU A 1 177 ? -15.168 -4.378 -3.850 1.00 96.44 177 LEU A C 1
ATOM 1388 O O . LEU A 1 177 ? -14.359 -5.052 -3.211 1.00 96.44 177 LEU A O 1
ATOM 1392 N N . SER A 1 178 ? -16.433 -4.211 -3.472 1.00 95.75 178 SER A N 1
ATOM 1393 C CA . SER A 1 178 ? -17.017 -4.784 -2.258 1.00 95.75 178 SER A CA 1
ATOM 1394 C C . SER A 1 178 ? -17.487 -6.216 -2.505 1.00 95.75 178 SER A C 1
ATOM 1396 O O . SER A 1 178 ? -18.691 -6.466 -2.533 1.00 95.75 178 SER A O 1
ATOM 1398 N N . LEU A 1 179 ? -16.554 -7.140 -2.730 1.00 93.81 179 LEU A N 1
ATOM 1399 C CA . LEU A 1 179 ? -16.872 -8.525 -3.087 1.00 93.81 179 LEU A CA 1
ATOM 1400 C C . LEU A 1 179 ? -16.370 -9.511 -2.031 1.00 93.81 179 LEU A C 1
ATOM 1402 O O . LEU A 1 179 ? -15.356 -9.289 -1.369 1.00 93.81 179 LEU A O 1
ATOM 1406 N N . ASP A 1 180 ? -17.098 -10.620 -1.898 1.00 90.44 180 ASP A N 1
ATOM 1407 C CA . ASP A 1 180 ? -16.628 -11.807 -1.193 1.00 90.44 180 ASP A CA 1
ATOM 1408 C C . ASP A 1 180 ? -16.033 -12.773 -2.216 1.00 90.44 180 ASP A C 1
ATOM 1410 O O . ASP A 1 180 ? -16.747 -13.384 -3.011 1.00 90.44 180 ASP A O 1
ATOM 1414 N N . ILE A 1 181 ? -14.716 -12.917 -2.161 1.00 89.31 181 ILE A N 1
ATOM 1415 C CA . ILE A 1 181 ? -13.917 -13.691 -3.113 1.00 89.31 181 ILE A CA 1
ATOM 1416 C C . ILE A 1 181 ? -14.229 -15.195 -3.096 1.00 89.31 181 ILE A C 1
ATOM 1418 O O . ILE A 1 181 ? -13.864 -15.908 -4.023 1.00 89.31 181 ILE A O 1
ATOM 1422 N N . THR A 1 182 ? -14.908 -15.685 -2.050 1.00 88.06 182 THR A N 1
ATOM 1423 C CA . THR A 1 182 ? -15.384 -17.078 -1.975 1.00 88.06 182 THR A CA 1
ATOM 1424 C C . THR A 1 182 ? -16.633 -17.313 -2.824 1.00 88.06 182 THR A C 1
ATOM 1426 O O . THR A 1 182 ? -17.032 -18.456 -3.038 1.00 88.06 182 THR A O 1
ATOM 1429 N N . LYS A 1 183 ? -17.264 -16.232 -3.293 1.00 90.06 183 LYS A N 1
ATOM 1430 C CA . LYS A 1 183 ? -18.492 -16.249 -4.092 1.00 90.06 183 LYS A CA 1
ATOM 1431 C C . LYS A 1 183 ? -18.259 -15.721 -5.497 1.00 90.06 183 LYS A C 1
ATOM 1433 O O . LYS A 1 183 ? -18.826 -16.255 -6.442 1.00 90.06 183 LYS A O 1
ATOM 1438 N N . GLU A 1 184 ? -17.460 -14.666 -5.616 1.00 89.81 184 GLU A N 1
ATOM 1439 C CA . GLU A 1 184 ? -17.269 -13.942 -6.864 1.00 89.81 184 GLU A CA 1
ATOM 1440 C C . GLU A 1 184 ? -15.869 -13.330 -6.928 1.00 89.81 184 GLU A C 1
ATOM 1442 O O . GLU A 1 184 ? -15.388 -12.737 -5.962 1.00 89.81 184 GLU A O 1
ATOM 1447 N N . LEU A 1 185 ? -15.239 -13.431 -8.096 1.00 88.25 185 LEU A N 1
ATOM 1448 C CA . LEU A 1 185 ? -14.015 -12.714 -8.429 1.00 88.25 185 LEU A CA 1
ATOM 1449 C C . LEU A 1 185 ? -14.264 -11.844 -9.662 1.00 88.25 185 LEU A C 1
ATOM 1451 O O . LEU A 1 185 ? -15.011 -12.262 -10.545 1.00 88.25 185 LEU A O 1
ATOM 1455 N N . PRO A 1 186 ? -13.631 -10.661 -9.754 1.00 91.62 186 PRO A N 1
ATOM 1456 C CA . PRO A 1 186 ? -13.725 -9.839 -10.949 1.00 91.62 186 PRO A CA 1
ATOM 1457 C C . PRO A 1 186 ? -13.245 -10.597 -12.184 1.00 91.62 186 PRO A C 1
ATOM 1459 O O . PRO A 1 186 ? -12.141 -11.145 -12.198 1.00 91.62 186 PRO A O 1
ATOM 1462 N N . GLU A 1 187 ? -14.059 -10.583 -13.233 1.00 90.94 187 GLU A N 1
ATOM 1463 C CA . GLU A 1 187 ? -13.648 -11.067 -14.544 1.00 90.94 187 GLU A CA 1
ATOM 1464 C C . GLU A 1 187 ? -12.696 -10.071 -15.212 1.00 90.94 187 GLU A C 1
ATOM 1466 O O . GLU A 1 187 ? -12.804 -8.852 -15.047 1.00 90.94 187 GLU A O 1
ATOM 1471 N N . GLY A 1 188 ? -11.757 -10.596 -15.992 1.00 90.12 188 GLY A N 1
ATOM 1472 C CA . GLY A 1 188 ? -10.815 -9.787 -16.747 1.00 90.12 188 GLY A CA 1
ATOM 1473 C C . GLY A 1 188 ? -9.509 -10.513 -17.010 1.00 90.12 188 GLY A C 1
ATOM 1474 O O . GLY A 1 188 ? -9.209 -11.559 -16.438 1.00 90.12 188 GLY A O 1
ATOM 1475 N N . GLU A 1 189 ? -8.711 -9.933 -17.894 1.00 93.12 189 GLU A N 1
ATOM 1476 C CA . GLU A 1 189 ? -7.339 -10.371 -18.098 1.00 93.12 189 GLU A CA 1
ATOM 1477 C C . GLU A 1 189 ? -6.421 -9.607 -17.137 1.00 93.12 189 GLU A C 1
ATOM 1479 O O . GLU A 1 189 ? -6.336 -8.376 -17.185 1.00 93.12 189 GLU A O 1
ATOM 1484 N N . PHE A 1 190 ? -5.703 -10.345 -16.298 1.00 95.88 190 PHE A N 1
ATOM 1485 C CA . PHE A 1 190 ? -4.733 -9.799 -15.355 1.00 95.88 190 PHE A CA 1
ATOM 1486 C C . PHE A 1 190 ? -3.342 -10.349 -15.666 1.00 95.88 190 PHE A C 1
ATOM 1488 O O . PHE A 1 190 ? -3.181 -11.535 -15.946 1.00 95.88 190 PHE A O 1
ATOM 1495 N N . ASP A 1 191 ? -2.333 -9.482 -15.609 1.00 95.94 191 ASP A N 1
ATOM 1496 C CA . ASP A 1 191 ? -0.922 -9.861 -15.741 1.00 95.94 191 ASP A CA 1
ATOM 1497 C C . ASP A 1 191 ? -0.345 -10.336 -14.397 1.00 95.94 191 ASP A C 1
ATOM 1499 O O . ASP A 1 191 ? 0.608 -11.113 -14.362 1.00 95.94 191 ASP A O 1
ATOM 1503 N N . LEU A 1 192 ? -0.932 -9.870 -13.289 1.00 96.94 192 LEU A N 1
ATOM 1504 C CA . LEU A 1 192 ? -0.577 -10.253 -11.928 1.00 96.94 192 LEU A CA 1
ATOM 1505 C C . LEU A 1 192 ? -1.838 -10.342 -11.064 1.00 96.94 192 LEU A C 1
ATOM 1507 O O . LEU A 1 192 ? -2.629 -9.403 -11.007 1.00 96.94 192 LEU A O 1
ATOM 1511 N N . ILE A 1 193 ? -1.988 -11.450 -10.345 1.00 96.38 193 ILE A N 1
ATOM 1512 C CA . ILE A 1 193 ? -2.982 -11.605 -9.281 1.00 96.38 193 ILE A CA 1
ATOM 1513 C C . ILE A 1 193 ? -2.209 -11.753 -7.975 1.00 96.38 193 ILE A C 1
ATOM 1515 O O . ILE A 1 193 ? -1.332 -12.613 -7.876 1.00 96.38 193 ILE A O 1
ATOM 1519 N N . ILE A 1 194 ? -2.509 -10.907 -6.992 1.00 95.25 194 ILE A N 1
ATOM 1520 C CA . ILE A 1 194 ? -1.884 -10.944 -5.671 1.00 95.25 194 ILE A CA 1
ATOM 1521 C C . ILE A 1 194 ? -2.936 -11.301 -4.621 1.00 95.25 194 ILE A C 1
ATOM 1523 O O . ILE A 1 194 ? -4.031 -10.744 -4.608 1.00 95.25 194 ILE A O 1
ATOM 1527 N N . CYS A 1 195 ? -2.580 -12.233 -3.741 1.00 93.00 195 CYS A N 1
ATOM 1528 C CA . CYS A 1 195 ? -3.415 -12.689 -2.633 1.00 93.00 195 CYS A CA 1
ATOM 1529 C C . CYS A 1 195 ? -2.612 -12.546 -1.334 1.00 93.00 195 CYS A C 1
ATOM 1531 O O . CYS A 1 195 ? -2.047 -13.516 -0.829 1.00 93.00 195 CYS A O 1
ATOM 1533 N N . ALA A 1 196 ? -2.490 -11.320 -0.823 1.00 82.81 196 ALA A N 1
ATOM 1534 C CA . ALA A 1 196 ? -1.668 -11.032 0.351 1.00 82.81 196 ALA A CA 1
ATOM 1535 C C . ALA A 1 196 ? -2.456 -11.294 1.647 1.00 82.81 196 ALA A C 1
ATOM 1537 O O . ALA A 1 196 ? -3.255 -10.464 2.067 1.00 82.81 196 ALA A O 1
ATOM 1538 N N . ASN A 1 197 ? -2.205 -12.438 2.294 1.00 73.94 197 ASN A N 1
ATOM 1539 C CA . ASN A 1 197 ? -2.874 -12.863 3.539 1.00 73.94 197 ASN A CA 1
ATOM 1540 C C . ASN A 1 197 ? -4.400 -12.994 3.420 1.00 73.94 197 ASN A C 1
ATOM 1542 O O . ASN A 1 197 ? -5.155 -12.617 4.316 1.00 73.94 197 ASN A O 1
ATOM 1546 N N . VAL A 1 198 ? -4.837 -13.559 2.301 1.00 77.69 198 VAL A N 1
ATOM 1547 C CA . VAL A 1 198 ? -6.227 -13.934 2.063 1.00 77.69 198 VAL A CA 1
ATOM 1548 C C . VAL A 1 198 ? -6.504 -15.276 2.747 1.00 77.69 198 VAL A C 1
ATOM 1550 O O . VAL A 1 198 ? -5.747 -16.226 2.542 1.00 77.69 198 VAL A O 1
ATOM 1553 N N . VAL A 1 199 ? -7.562 -15.351 3.561 1.00 61.56 199 VAL A N 1
ATOM 1554 C CA . VAL A 1 199 ? -7.945 -16.544 4.345 1.00 61.56 199 VAL A CA 1
ATOM 1555 C C . VAL A 1 199 ? -9.386 -16.939 4.073 1.00 61.56 199 VAL A C 1
ATOM 1557 O O . VAL A 1 199 ? -10.230 -16.016 3.982 1.00 61.56 199 VAL A O 1
#

pLDDT: mean 90.78, std 12.43, range [40.84, 98.19]

Secondary structure (DSSP, 8-state):
----B----HHHHHHHHHHHH----HHHHHHHHHHHHHHHTS-TT-HHHHHHHHHHHHHHHHHHH--SS-------SHHHHHHIIIIIHHHHHHHHHHHHHHHHHTT-SBSEEEEEEET-TTTHHHHHHHHHHTTSTT-EEEEEEE---HHHHHHHHHHHHHHHHHTTTSEEE-SPB---TTT----S--SEEEESS--

Foldseek 3Di:
DDFAQAADDPQLVVLLVVLLPDLDDVLLVVLLQVVLCVFVVDHCPPPVNVVLLVVLLVVLVVLVVDPDDDRDPPPPDLSNLSNCSNPPLSVLLSVLLVVLVVCSNVSLDTQEFEEEAEQCFLNSNVLSNLSSVLSPPSRAYEYAYAHQDPSRLVSNVSRNVSSNVVSVNSYDYDRHDNDDVVVDDDDDDGSYYDDDPPD

Sequence (199 aa):
MDNPRYTPNDEERKALSTLLSERSIPKLNKLTLSYIEKVTDKKWDDETVLERIRSAVSGQKESYWKEGEKKSVAYRGAYSVLSYMAYQMPGYVHEVSEFFAALVNAGLMRKHIRVLDVGAGPGTATIGIARVLSVIPGMTAEITAVERADTHREAYSYLVPRMLQSFGGNSKANKPLSLDITKELPEGEFDLIICANVV